Protein 3LRU (pdb70)

Radius of gyration: 23.68 Å; Cα contacts (8 Å, |Δi|>4): 476; chains: 2; bounding box: 50×38×68 Å

Secondary structure (DSSP, 8-state):
------TT-EEHHHHHHHHHTS-GGGGGG-EEEEESSBEEEEEEE-TTTTEEEEEEE-TTSTT-EEEEEEESSS------PPPEEEEETTTTGGGTS-HHHHHHHHHHHHHHHHH-HHHHHHHT--STT----TT-SS----HHHHHHHHHHHHHHHHH-/-B-HHHHHHHHH---S-S-SEEEEEPP-B-SSPEEE-TTTTEEEEE-------EEEEEGGG----EEEEETTTTGGGTS-HHHHHHHHHHHHHHHHH-HHHHHHHH-------TT-SS----HHHHHHHHHHHHHHHHH-

Nearest PDB structures (foldseek):
  3lru-assembly1_B  TM=1.007E+00  e=9.893E-27  Homo sapiens
  3lru-assembly1_A  TM=7.667E-01  e=1.015E-22  Homo sapiens
  5su5-assembly1_A  TM=5.266E-01  e=2.100E-09  Saccharomyces cerevisiae S288C
  6exn-assembly1_A  TM=5.218E-01  e=7.083E-08  Saccharomyces cerevisiae S288C
  3lru-assembly1_A  TM=1.006E+00  e=7.821E-30  Homo sapiens

Organism: Homo sapiens (NCBI:txid9606)

GO terms:
  GO:0005515 protein binding (F, IPI)
  GO:0070530 K63-linked polyubiquitin modification-dependent protein binding (F, IDA)
  GO:0005634 nucleus (C, IDA)
  GO:0071005 U2-type precatalytic spliceosome (C, IDA)
  GO:0071006 U2-type catalytic step 1 spliceosome (C, IDA)
  GO:0071007 U2-type catalytic step 2 spliceosome (C, IDA)
  GO:0071013 catalytic step 2 spliceosome (C, IDA)
  GO:0000244 spliceosomal tri-snRNP complex assembly (P, IDA)
  GO:0000398 mRNA splicing, via spliceosome (P, IDA)
  GO:0005634 nucleus (C, EXP)
  GO:0000398 mRNA splicing, via spliceosome (P, IC)
  GO:0005682 U5 snRNP (C, TAS)
  GO:0006397 mRNA processing (P, TAS)
  GO:0005654 nucleoplasm (C, TAS)
  GO:0005654 nucleoplasm (C, IDA)
  GO:0016607 nuclear speck (C, IDA)
  GO:0046540 U4/U6 x U5 tri-snRNP complex (C, IDA)
  GO:0008380 RNA splicing (P, TAS)
  GO:0000375 RNA splicing, via transesterification reactions (P, TAS)
  GO:0016020 membrane (C, HDA)

Structure (mmCIF, N/CA/C/O backbone):
data_3LRU
#
_entry.id   3LRU
#
_cell.length_a   44.732
_cell.length_b   42.176
_cell.length_c   98.381
_cell.angle_alpha   90.000
_cell.angle_beta   102.000
_cell.angle_gamma   90.000
#
_symmetry.space_group_name_H-M   'P 1 21 1'
#
loop_
_entity.id
_entity.type
_entity.pdbx_description
1 polymer 'Pre-mRNA-processing-splicing factor 8'
2 water water
#
loop_
_atom_site.group_PDB
_atom_site.id
_atom_site.type_symbol
_atom_site.label_atom_id
_atom_site.label_alt_id
_atom_site.label_comp_id
_atom_site.label_asym_id
_atom_site.label_entity_id
_atom_site.label_seq_id
_atom_site.pdbx_PDB_ins_code
_atom_site.Cartn_x
_atom_site.Cartn_y
_atom_site.Cartn_z
_atom_site.occupancy
_atom_site.B_iso_or_equiv
_atom_site.auth_seq_id
_atom_site.auth_comp_id
_atom_site.auth_asym_id
_atom_site.auth_atom_id
_atom_site.pdbx_PDB_model_num
ATOM 1 N N . LYS A 1 1 ? 32.048 12.400 14.039 1.00 33.79 1831 LYS A N 1
ATOM 2 C CA . LYS A 1 1 ? 33.018 11.795 13.065 1.00 33.19 1831 LYS A CA 1
ATOM 3 C C . LYS A 1 1 ? 34.119 12.799 12.696 1.00 31.48 1831 LYS A C 1
ATOM 4 O O . LYS A 1 1 ? 33.839 13.979 12.416 1.00 30.44 1831 LYS A O 1
ATOM 10 N N . ARG A 1 2 ? 35.372 12.342 12.738 1.00 29.40 1832 ARG A N 1
ATOM 11 C CA . ARG A 1 2 ? 36.507 13.189 12.364 1.00 28.38 1832 ARG A CA 1
ATOM 12 C C . ARG A 1 2 ? 36.451 13.451 10.855 1.00 28.62 1832 ARG A C 1
ATOM 13 O O . ARG A 1 2 ? 35.991 12.587 10.092 1.00 27.53 1832 ARG A O 1
ATOM 21 N N . LEU A 1 3 ? 36.941 14.616 10.439 1.00 28.29 1833 LEU A N 1
ATOM 22 C CA . LEU A 1 3 ? 37.094 14.929 9.015 1.00 28.99 1833 LEU A CA 1
ATOM 23 C C . LEU A 1 3 ? 38.069 13.964 8.326 1.00 30.22 1833 LEU A C 1
ATOM 24 O O . LEU A 1 3 ? 39.245 13.878 8.695 1.00 30.41 1833 LEU A O 1
ATOM 29 N N . GLY A 1 4 ? 37.573 13.249 7.324 1.00 31.35 1834 GLY A N 1
ATOM 30 C CA . GLY A 1 4 ? 38.416 12.348 6.538 1.00 32.24 1834 GLY A CA 1
ATOM 31 C C . GLY A 1 4 ? 39.386 13.084 5.628 1.00 33.06 1834 GLY A C 1
ATOM 32 O O . GLY A 1 4 ? 39.498 14.314 5.667 1.00 33.31 1834 GLY A O 1
ATOM 33 N N . GLN A 1 5 ? 40.077 12.314 4.793 1.00 33.60 1835 GLN A N 1
ATOM 34 C CA . GLN A 1 5 ? 41.043 12.829 3.833 1.00 33.94 1835 GLN A CA 1
ATOM 35 C C . GLN A 1 5 ? 40.365 13.299 2.545 1.00 34.17 1835 GLN A C 1
ATOM 36 O O . GLN A 1 5 ? 39.370 12.712 2.091 1.00 34.47 1835 GLN A O 1
ATOM 42 N N . LEU A 1 6 ? 40.941 14.330 1.947 1.00 34.23 1836 LEU A N 1
ATOM 43 C CA . LEU A 1 6 ? 40.440 14.884 0.692 1.00 34.95 1836 LEU A CA 1
ATOM 44 C C . LEU A 1 6 ? 40.513 13.883 -0.483 1.00 34.71 1836 LEU A C 1
ATOM 45 O O . LEU A 1 6 ? 41.091 12.781 -0.378 1.00 33.95 1836 LEU A O 1
ATOM 50 N N . ALA A 1 7 ? 39.889 14.266 -1.595 1.00 34.92 1837 ALA A N 1
ATOM 51 C CA . ALA A 1 7 ? 39.761 13.394 -2.757 1.00 34.58 1837 ALA A CA 1
ATOM 52 C C . ALA A 1 7 ? 41.103 12.918 -3.317 1.00 34.42 1837 ALA A C 1
ATOM 53 O O . ALA A 1 7 ? 41.215 11.765 -3.712 1.00 34.07 1837 ALA A O 1
ATOM 55 N N . LYS A 1 8 ? 42.120 13.781 -3.317 1.00 34.26 1838 LYS A N 1
ATOM 56 C CA . LYS A 1 8 ? 43.416 13.428 -3.924 1.00 34.69 1838 LYS A CA 1
ATOM 57 C C . LYS A 1 8 ? 44.068 12.177 -3.305 1.00 34.52 1838 LYS A C 1
ATOM 58 O O . LYS A 1 8 ? 44.860 11.487 -3.963 1.00 34.60 1838 LYS A O 1
ATOM 64 N N . TRP A 1 9 ? 43.731 11.893 -2.042 1.00 33.44 1839 TRP A N 1
ATOM 65 C CA . TRP A 1 9 ? 44.343 10.801 -1.313 1.00 32.40 1839 TRP A CA 1
ATOM 66 C C . TRP A 1 9 ? 43.723 9.489 -1.655 1.00 32.96 1839 TRP A C 1
ATOM 67 O O . TRP A 1 9 ? 42.521 9.283 -1.529 1.00 33.11 1839 TRP A O 1
ATOM 78 N N . LYS A 1 10 ? 44.587 8.596 -2.119 1.00 33.18 1840 LYS A N 1
ATOM 79 C CA . LYS A 1 10 ? 44.197 7.307 -2.572 1.00 33.09 1840 LYS A CA 1
ATOM 80 C C . LYS A 1 10 ? 44.685 6.348 -1.534 1.00 32.63 1840 LYS A C 1
ATOM 81 O O . LYS A 1 10 ? 45.636 6.625 -0.804 1.00 33.03 1840 LYS A O 1
ATOM 87 N N . THR A 1 11 ? 44.011 5.223 -1.461 1.00 31.74 1841 THR A N 1
ATOM 88 C CA . THR A 1 1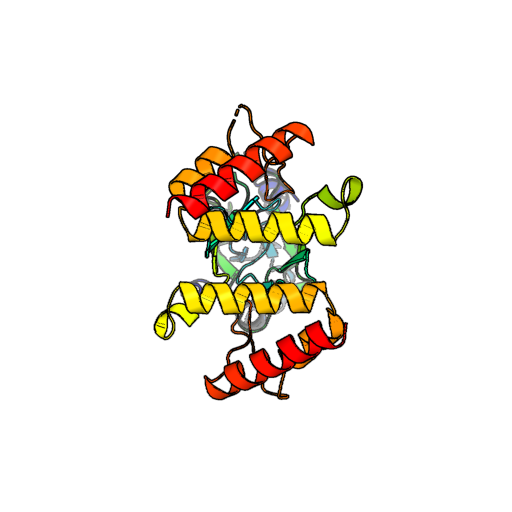1 ? 44.402 4.138 -0.602 1.00 31.87 1841 THR A CA 1
ATOM 89 C C . THR A 1 11 ? 45.491 3.337 -1.294 1.00 31.71 1841 THR A C 1
ATOM 90 O O . THR A 1 11 ? 45.658 3.438 -2.522 1.00 30.89 1841 THR A O 1
ATOM 94 N N . ALA A 1 12 ? 46.213 2.537 -0.511 1.00 32.09 1842 ALA A N 1
ATOM 95 C CA . ALA A 1 12 ? 47.232 1.656 -1.052 1.00 32.34 1842 ALA A CA 1
ATOM 96 C C . ALA A 1 12 ? 46.623 0.730 -2.097 1.00 32.65 1842 ALA A C 1
ATOM 97 O O . ALA A 1 12 ? 47.274 0.389 -3.074 1.00 32.67 1842 ALA A O 1
ATOM 99 N N . GLU A 1 13 ? 45.369 0.325 -1.884 1.00 33.06 1843 GLU A N 1
ATOM 100 C CA . GLU A 1 13 ? 44.665 -0.548 -2.829 1.00 32.66 1843 GLU A CA 1
ATOM 101 C C . GLU A 1 13 ? 44.389 0.167 -4.153 1.00 31.99 1843 GLU A C 1
ATOM 102 O O . GLU A 1 13 ? 44.611 -0.405 -5.216 1.00 32.22 1843 GLU A O 1
ATOM 108 N N . GLU A 1 14 ? 43.926 1.413 -4.086 1.00 31.13 1844 GLU A N 1
ATOM 109 C CA . GLU A 1 14 ? 43.686 2.208 -5.287 1.00 30.69 1844 GLU A CA 1
ATOM 110 C C . GLU A 1 14 ? 44.956 2.449 -6.095 1.00 30.10 1844 GLU A C 1
ATOM 111 O O . GLU A 1 14 ? 44.924 2.369 -7.329 1.00 29.49 1844 GLU A O 1
ATOM 117 N N . VAL A 1 15 ? 46.065 2.729 -5.413 1.00 28.41 1845 VAL A N 1
ATOM 118 C CA . VAL A 1 15 ? 47.327 2.980 -6.116 1.00 27.37 1845 VAL A CA 1
ATOM 119 C C . VAL A 1 15 ? 47.836 1.677 -6.727 1.00 27.03 1845 VAL A C 1
ATOM 120 O O . VAL A 1 15 ? 48.332 1.667 -7.874 1.00 27.41 1845 VAL A O 1
ATOM 124 N N . ALA A 1 16 ? 47.691 0.573 -6.000 1.00 26.75 1846 ALA A N 1
ATOM 125 C CA . ALA A 1 16 ? 48.076 -0.736 -6.528 1.00 27.20 1846 ALA A CA 1
ATOM 126 C C . ALA A 1 16 ? 47.278 -1.087 -7.813 1.00 27.80 1846 ALA A C 1
ATOM 127 O O . ALA A 1 16 ? 47.850 -1.590 -8.797 1.00 27.12 1846 ALA A O 1
ATOM 129 N N . ALA A 1 17 ? 45.974 -0.807 -7.785 1.00 28.09 1847 ALA A N 1
ATOM 130 C CA . ALA A 1 17 ? 45.090 -0.956 -8.966 1.00 28.09 1847 ALA A CA 1
ATOM 131 C C . ALA A 1 17 ? 45.586 -0.125 -10.166 1.00 27.75 1847 ALA A C 1
ATOM 132 O O . ALA A 1 17 ? 45.633 -0.625 -11.297 1.00 27.74 1847 ALA A O 1
ATOM 134 N N . LEU A 1 18 ? 45.945 1.133 -9.923 1.00 26.95 1848 LEU A N 1
ATOM 135 C CA . LEU A 1 18 ? 46.547 1.984 -10.954 1.00 26.94 1848 LEU A CA 1
ATOM 136 C C . LEU A 1 18 ? 47.775 1.313 -11.559 1.00 26.78 1848 LEU A C 1
ATOM 137 O O . LEU A 1 18 ? 47.906 1.235 -12.794 1.00 26.77 1848 LEU A O 1
ATOM 142 N N . ILE A 1 19 ? 48.670 0.836 -10.693 1.00 25.48 1849 ILE A N 1
ATOM 143 C CA . ILE A 1 19 ? 49.937 0.239 -11.148 1.00 25.22 1849 ILE A CA 1
ATOM 144 C C . ILE A 1 19 ? 49.674 -0.999 -12.002 1.00 25.09 1849 ILE A C 1
ATOM 145 O O . ILE A 1 19 ? 50.292 -1.182 -13.058 1.00 24.48 1849 ILE A O 1
ATOM 150 N N . ARG A 1 20 ? 48.724 -1.823 -11.570 1.00 24.68 1850 ARG A N 1
ATOM 151 C CA . ARG A 1 20 ? 48.405 -3.053 -12.291 1.00 25.40 1850 ARG A CA 1
ATOM 152 C C . ARG A 1 20 ? 47.790 -2.848 -13.676 1.00 25.02 1850 ARG A C 1
ATOM 153 O O . ARG A 1 20 ? 47.668 -3.818 -14.402 1.00 26.21 1850 ARG A O 1
ATOM 161 N N . SER A 1 21 ? 47.398 -1.619 -14.010 1.00 25.97 1851 SER A N 1
ATOM 162 C CA . SER A 1 21 ? 46.839 -1.262 -15.331 1.00 26.44 1851 SER A CA 1
ATOM 163 C C . SER A 1 21 ? 47.912 -0.713 -16.285 1.00 26.48 1851 SER A C 1
ATOM 164 O O . SER A 1 21 ? 47.639 -0.368 -17.440 1.00 26.62 1851 SER A O 1
ATOM 167 N N . LEU A 1 22 ? 49.145 -0.640 -15.794 1.00 25.92 1852 LEU A N 1
ATOM 168 C CA . LEU A 1 22 ? 50.266 -0.176 -16.599 1.00 25.83 1852 LEU A CA 1
ATOM 169 C C . LEU A 1 22 ? 50.904 -1.347 -17.343 1.00 25.96 1852 LEU A C 1
ATOM 170 O O . LEU A 1 22 ? 50.747 -2.503 -16.938 1.00 24.73 1852 LEU A O 1
ATOM 175 N N . PRO A 1 23 ? 51.633 -1.047 -18.429 1.00 26.73 1853 PRO A N 1
ATOM 176 C CA . PRO A 1 23 ? 52.464 -2.077 -19.095 1.00 27.16 1853 PRO A CA 1
ATOM 177 C C . PRO A 1 23 ? 53.319 -2.836 -18.066 1.00 27.92 1853 PRO A C 1
ATOM 178 O O . PRO A 1 23 ? 53.951 -2.200 -17.211 1.00 28.01 1853 PRO A O 1
ATOM 182 N N . VAL A 1 24 ? 53.317 -4.170 -18.110 1.00 28.84 1854 VAL A N 1
ATOM 183 C CA . VAL A 1 24 ? 54.052 -4.977 -17.098 1.00 30.19 1854 VAL A CA 1
ATOM 184 C C . VAL A 1 24 ? 55.486 -4.502 -16.868 1.00 30.50 1854 VAL A C 1
ATOM 185 O O . VAL A 1 24 ? 55.943 -4.490 -15.737 1.00 30.82 1854 VAL A O 1
ATOM 189 N N . GLU A 1 25 ? 56.189 -4.125 -17.938 1.00 31.78 1855 GLU A N 1
ATOM 190 C CA . GLU A 1 25 ? 57.566 -3.586 -17.822 1.00 33.21 1855 GLU A CA 1
ATOM 191 C C . GLU A 1 25 ? 57.685 -2.354 -16.901 1.00 32.48 1855 GLU A C 1
ATOM 192 O O . GLU A 1 25 ? 58.720 -2.166 -16.251 1.00 32.54 1855 GLU A O 1
ATOM 198 N N . GLU A 1 26 ? 56.626 -1.551 -16.837 1.00 32.33 1856 GLU A N 1
ATOM 199 C CA . GLU A 1 26 ? 56.584 -0.329 -15.988 1.00 31.67 1856 GLU A CA 1
ATOM 200 C C . GLU A 1 26 ? 56.289 -0.595 -14.509 1.00 30.94 1856 GLU A C 1
ATOM 201 O O . GLU A 1 26 ? 56.644 0.224 -13.645 1.00 30.38 1856 GLU A O 1
ATOM 207 N N . GLN A 1 27 ? 55.660 -1.733 -14.214 1.00 29.80 1857 GLN A N 1
ATOM 208 C CA . GLN A 1 27 ? 55.199 -2.021 -12.844 1.00 28.68 1857 GLN A CA 1
ATOM 209 C C . GLN A 1 27 ? 56.304 -2.163 -11.779 1.00 29.24 1857 GLN A C 1
ATOM 210 O O . GLN A 1 27 ? 56.158 -1.598 -10.692 1.00 29.08 1857 GLN A O 1
ATOM 216 N N . PRO A 1 28 ? 57.395 -2.914 -12.065 1.00 29.91 1858 PRO A N 1
ATOM 217 C CA . PRO A 1 28 ? 58.486 -2.983 -11.072 1.00 29.86 1858 PRO A CA 1
ATOM 218 C C . PRO A 1 28 ? 59.254 -1.683 -10.869 1.00 29.69 1858 PRO A C 1
ATOM 219 O O . PRO A 1 28 ? 60.054 -1.602 -9.938 1.00 30.74 1858 PRO A O 1
ATOM 223 N N . LYS A 1 29 ? 59.019 -0.696 -11.725 1.00 28.86 1859 LYS A N 1
ATOM 224 C CA . LYS A 1 29 ? 59.701 0.595 -11.669 1.00 28.96 1859 LYS A CA 1
ATOM 225 C C . LYS A 1 29 ? 59.159 1.495 -10.559 1.00 28.10 1859 LYS A C 1
ATOM 226 O O . LYS A 1 29 ? 59.834 2.412 -10.133 1.00 28.89 1859 LYS A O 1
ATOM 232 N N . GLN A 1 30 ? 57.927 1.240 -10.131 1.00 26.97 1860 GLN A N 1
ATOM 233 C CA . GLN A 1 30 ? 57.155 2.195 -9.331 1.00 25.76 1860 GLN A CA 1
ATOM 234 C C . GLN A 1 30 ? 57.769 2.368 -7.944 1.00 25.21 1860 GLN A C 1
ATOM 235 O O . GLN A 1 30 ? 58.146 1.379 -7.302 1.00 24.57 1860 GLN A O 1
ATOM 241 N N . ILE A 1 31 ? 57.885 3.627 -7.528 1.00 25.53 1861 ILE A N 1
ATOM 242 C CA . ILE A 1 31 ? 58.562 4.018 -6.281 1.00 26.33 1861 ILE A CA 1
ATOM 243 C C . ILE A 1 31 ? 57.654 4.834 -5.356 1.00 25.00 1861 ILE A C 1
ATOM 244 O O . ILE A 1 31 ? 56.873 5.667 -5.811 1.00 24.68 1861 ILE A O 1
ATOM 249 N N . ILE A 1 32 ? 57.750 4.548 -4.059 1.00 24.88 1862 ILE A N 1
ATOM 250 C CA . ILE A 1 32 ? 56.966 5.250 -3.049 1.00 24.32 1862 ILE A CA 1
ATOM 251 C C . ILE A 1 32 ? 57.907 5.983 -2.072 1.00 25.20 1862 ILE A C 1
ATOM 252 O O . ILE A 1 32 ? 58.879 5.407 -1.585 1.00 24.40 1862 ILE A O 1
ATOM 257 N N . VAL A 1 33 ? 57.580 7.244 -1.810 1.00 26.18 1863 VAL A N 1
ATOM 258 C CA . VAL A 1 33 ? 58.255 8.057 -0.794 1.00 27.41 1863 VAL A CA 1
ATOM 259 C C . VAL A 1 33 ? 57.361 8.123 0.434 1.00 28.40 1863 VAL A C 1
ATOM 260 O O . VAL A 1 33 ? 56.208 8.544 0.352 1.00 28.36 1863 VAL A O 1
ATOM 264 N N . THR A 1 34 ? 57.885 7.651 1.556 1.00 29.35 1864 THR A N 1
ATOM 265 C CA . THR A 1 34 ? 57.147 7.642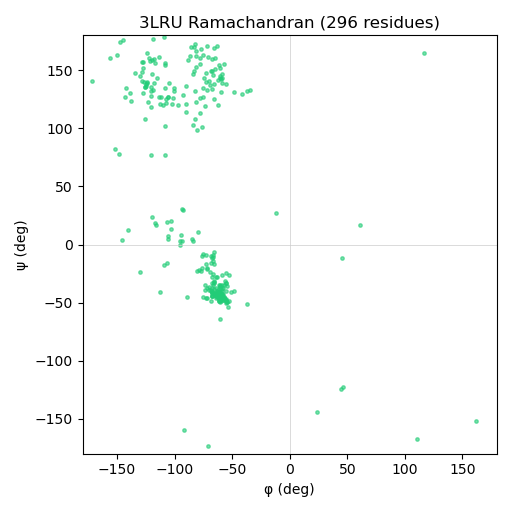 2.807 1.00 30.94 1864 THR A CA 1
ATOM 266 C C . THR A 1 34 ? 57.686 8.745 3.707 1.00 32.29 1864 THR A C 1
ATOM 267 O O . THR A 1 34 ? 58.903 8.979 3.759 1.00 31.55 1864 THR A O 1
ATOM 271 N N . ARG A 1 35 ? 56.758 9.434 4.381 1.00 33.99 1865 ARG A N 1
ATOM 272 C CA . ARG A 1 35 ? 57.082 10.506 5.322 1.00 35.87 1865 ARG A CA 1
ATOM 273 C C . ARG A 1 35 ? 57.009 9.978 6.754 1.00 36.69 1865 ARG A C 1
ATOM 274 O O . ARG A 1 35 ? 56.054 9.292 7.113 1.00 36.61 1865 ARG A O 1
ATOM 282 N N . LYS A 1 36 ? 58.045 10.266 7.555 1.00 37.25 1866 LYS A N 1
ATOM 283 C CA . LYS A 1 36 ? 58.124 9.816 8.945 1.00 37.86 1866 LYS A CA 1
ATOM 284 C C . LYS A 1 36 ? 56.976 10.378 9.788 1.00 37.75 1866 LYS A C 1
ATOM 285 O O . LYS A 1 36 ? 56.409 11.436 9.475 1.00 37.08 1866 LYS A O 1
ATOM 291 N N . GLY A 1 37 ? 56.639 9.656 10.851 1.00 38.21 1867 GLY A N 1
ATOM 292 C CA . GLY A 1 37 ? 55.542 10.029 11.734 1.00 38.66 1867 GLY A CA 1
ATOM 293 C C . GLY A 1 37 ? 54.431 8.995 11.713 1.00 39.11 1867 GLY A C 1
ATOM 294 O O . GLY A 1 37 ? 54.378 8.153 10.829 1.00 39.76 1867 GLY A O 1
ATOM 295 N N . MET A 1 38 ? 53.540 9.057 12.695 1.00 39.07 1868 MET A N 1
ATOM 296 C CA . MET A 1 38 ? 52.465 8.082 12.811 1.00 38.97 1868 MET A CA 1
ATOM 297 C C . MET A 1 38 ? 51.294 8.608 12.025 1.00 38.48 1868 MET A C 1
ATOM 298 O O . MET A 1 38 ? 50.962 9.793 12.112 1.00 37.87 1868 MET A O 1
ATOM 303 N N . LEU A 1 39 ? 50.671 7.714 11.268 1.00 37.99 1869 LEU A N 1
ATOM 304 C CA . LEU A 1 39 ? 49.540 8.057 10.427 1.00 37.91 1869 LEU A CA 1
ATOM 305 C C . LEU A 1 39 ? 48.254 8.079 11.276 1.00 37.58 1869 LEU A C 1
ATOM 306 O O . LEU A 1 39 ? 48.014 7.161 12.064 1.00 37.12 1869 LEU A O 1
ATOM 311 N N . ASP A 1 40 ? 47.455 9.133 11.131 1.00 37.32 1870 ASP A N 1
ATOM 312 C CA . ASP A 1 40 ? 46.113 9.171 11.715 1.00 37.73 1870 ASP A CA 1
ATOM 313 C C . ASP A 1 40 ? 45.091 8.532 10.765 1.00 37.31 1870 ASP A C 1
ATOM 314 O O . ASP A 1 40 ? 45.385 8.376 9.576 1.00 37.98 1870 ASP A O 1
ATOM 319 N N . PRO A 1 41 ? 43.893 8.147 11.266 1.00 36.51 1871 PRO A N 1
ATOM 320 C CA . PRO A 1 41 ? 43.296 8.311 12.600 1.00 35.78 1871 PRO A CA 1
ATOM 321 C C . PRO A 1 41 ? 44.110 7.653 13.711 1.00 34.36 1871 PRO A C 1
ATOM 322 O O . PRO A 1 41 ? 44.504 6.492 13.591 1.00 34.40 1871 PRO A O 1
ATOM 326 N N . LEU A 1 42 ? 44.361 8.397 14.785 1.00 33.11 1872 LEU A N 1
ATOM 327 C CA . LEU A 1 42 ? 44.945 7.792 15.969 1.00 30.95 1872 LEU A CA 1
ATOM 328 C C . LEU A 1 42 ? 43.867 7.048 16.715 1.00 29.80 1872 LEU A C 1
ATOM 329 O O . LEU A 1 42 ? 42.666 7.338 16.588 1.00 28.93 1872 LEU A O 1
ATOM 334 N N . GLU A 1 43 ? 44.305 6.058 17.477 1.00 28.13 1873 GLU A N 1
ATOM 335 C CA . GLU A 1 43 ? 43.434 5.322 18.329 1.00 27.83 1873 GLU A CA 1
ATOM 336 C C . GLU A 1 43 ? 44.000 5.527 19.736 1.00 25.46 1873 GLU A C 1
ATOM 337 O O . GLU A 1 43 ? 45.188 5.310 19.954 1.00 24.11 1873 GLU A O 1
ATOM 343 N N . VAL A 1 44 ? 43.146 5.946 20.666 1.00 23.23 1874 VAL A N 1
ATOM 344 C CA . VAL A 1 44 ? 43.589 6.263 22.028 1.00 21.67 1874 VAL A CA 1
ATOM 345 C C . VAL A 1 44 ? 42.754 5.485 23.039 1.00 20.70 1874 VAL A C 1
ATOM 346 O O . VAL A 1 44 ? 41.547 5.341 22.880 1.00 19.75 1874 VAL A O 1
ATOM 350 N N . HIS A 1 45 ? 43.392 4.968 24.083 1.00 19.33 1875 HIS A N 1
ATOM 351 C CA . HIS A 1 45 ? 42.574 4.385 25.151 1.00 19.16 1875 HIS A CA 1
ATOM 352 C C . HIS A 1 45 ? 43.310 4.364 26.488 1.00 17.19 1875 HIS A C 1
ATOM 353 O O . HIS A 1 45 ? 44.526 4.506 26.529 1.00 16.72 1875 HIS A O 1
ATOM 360 N N . LEU A 1 46 ? 42.532 4.242 27.559 1.00 17.62 1876 LEU A N 1
ATOM 361 C CA . LEU A 1 46 ? 43.034 4.275 28.952 1.00 17.26 1876 LEU A CA 1
ATOM 362 C C . LEU A 1 46 ? 42.774 2.933 29.650 1.00 17.67 1876 LEU A C 1
ATOM 363 O O . LEU A 1 46 ? 42.805 2.824 30.885 1.00 16.93 1876 LEU A O 1
ATOM 368 N N . LEU A 1 47 ? 42.529 1.890 28.860 1.00 18.18 1877 LEU A N 1
ATOM 369 C CA . LEU A 1 47 ? 42.181 0.583 29.452 1.00 18.70 1877 LEU A CA 1
ATOM 370 C C . LEU A 1 47 ? 43.354 -0.107 30.132 1.00 19.26 1877 LEU A C 1
ATOM 371 O O . LEU A 1 47 ? 43.166 -0.988 30.971 1.00 21.45 1877 LEU A O 1
ATOM 376 N N . ASP A 1 48 ? 44.564 0.269 29.763 1.00 19.11 1878 ASP A N 1
ATOM 377 C CA . ASP A 1 48 ? 45.755 -0.188 30.469 1.00 19.43 1878 ASP A CA 1
ATOM 378 C C . ASP A 1 48 ? 46.166 0.806 31.562 1.00 18.66 1878 ASP A C 1
ATOM 379 O O . ASP A 1 48 ? 47.347 0.934 31.860 1.00 17.99 1878 ASP A O 1
ATOM 384 N N . PHE A 1 49 ? 45.185 1.505 32.126 1.00 18.08 1879 PHE A N 1
ATOM 385 C CA . PHE A 1 49 ? 45.381 2.461 33.228 1.00 18.52 1879 PHE A CA 1
ATOM 386 C C . PHE A 1 49 ? 46.456 1.968 34.215 1.00 18.57 1879 PHE A C 1
ATOM 387 O O . PHE A 1 49 ? 46.384 0.852 34.661 1.00 20.03 1879 PHE A O 1
ATOM 395 N N . PRO A 1 50 ? 47.426 2.822 34.598 1.00 18.34 1880 PRO A N 1
ATOM 396 C CA . PRO A 1 50 ? 47.474 4.240 34.297 1.00 18.03 1880 PRO A CA 1
ATOM 397 C C . PRO A 1 50 ? 48.074 4.628 32.953 1.00 18.39 1880 PRO A C 1
ATOM 398 O O . PRO A 1 50 ? 48.228 5.815 32.678 1.00 16.67 1880 PRO A O 1
ATOM 402 N N . ASN A 1 51 ? 48.419 3.655 32.117 1.00 18.01 1881 ASN A N 1
ATOM 403 C CA . ASN A 1 51 ? 48.918 3.999 30.787 1.00 18.95 1881 ASN A CA 1
ATOM 404 C C . ASN A 1 51 ? 47.857 4.636 29.902 1.00 18.14 1881 ASN A C 1
ATOM 405 O O . ASN A 1 51 ? 46.650 4.349 30.026 1.00 17.75 1881 ASN A O 1
ATOM 410 N N . ILE A 1 52 ? 48.335 5.514 29.014 1.00 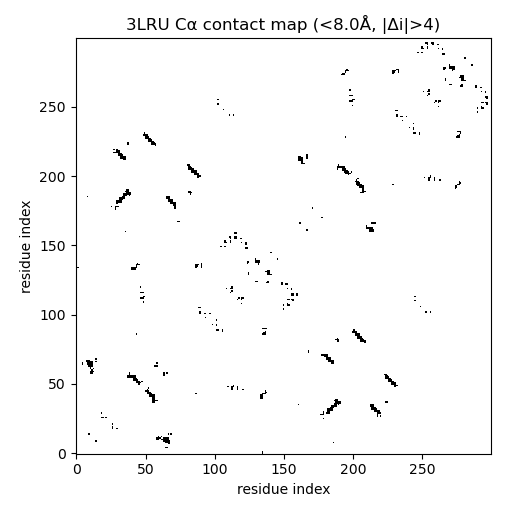18.36 1882 ILE A N 1
ATOM 411 C CA . ILE A 1 52 ? 47.555 6.069 27.937 1.00 17.92 1882 ILE A CA 1
ATOM 412 C C . ILE A 1 52 ? 48.229 5.460 26.710 1.00 18.09 1882 ILE A C 1
ATOM 413 O O . ILE A 1 52 ? 49.434 5.637 26.534 1.00 17.83 1882 ILE A O 1
ATOM 418 N N . VAL A 1 53 ? 47.456 4.719 25.914 1.00 17.45 1883 VAL A N 1
ATOM 419 C CA . VAL A 1 53 ? 48.029 4.015 24.758 1.00 18.12 1883 VAL A CA 1
ATOM 420 C C . VAL A 1 53 ? 47.588 4.810 23.547 1.00 18.40 1883 VAL A C 1
ATOM 421 O O . VAL A 1 53 ? 46.417 5.048 23.396 1.00 16.71 1883 VAL A O 1
ATOM 425 N N . ILE A 1 54 ? 48.533 5.212 22.698 1.00 19.33 1884 ILE A N 1
ATOM 426 C CA . ILE A 1 54 ? 48.202 5.966 21.498 1.00 22.07 1884 ILE A CA 1
ATOM 427 C C . ILE A 1 54 ? 48.761 5.157 20.323 1.00 23.06 1884 ILE A C 1
ATOM 428 O O . ILE A 1 54 ? 49.957 4.868 20.291 1.00 21.84 1884 ILE A O 1
ATOM 433 N N . LYS A 1 55 ? 47.883 4.797 19.395 1.00 23.86 1885 LYS A N 1
ATOM 434 C CA . LYS A 1 55 ? 48.261 3.980 18.247 1.00 26.42 1885 LYS A CA 1
ATOM 435 C C . LYS A 1 55 ? 47.969 4.716 16.940 1.00 26.74 1885 LYS A C 1
ATOM 436 O O . LYS A 1 55 ? 46.890 5.272 16.759 1.00 26.48 1885 LYS A O 1
ATOM 442 N N . GLY A 1 56 ? 48.943 4.731 16.040 1.00 28.70 1886 GLY A N 1
ATOM 443 C CA . GLY A 1 56 ? 48.739 5.323 14.732 1.00 30.51 1886 GLY A CA 1
ATOM 444 C C . GLY A 1 56 ? 48.060 4.350 13.785 1.00 32.48 1886 GLY A C 1
ATOM 445 O O . GLY A 1 56 ? 47.907 3.161 14.084 1.00 32.80 1886 GLY A O 1
ATOM 446 N N . SER A 1 57 ? 47.649 4.856 12.633 1.00 33.78 1887 SER A N 1
ATOM 447 C CA . SER A 1 57 ? 47.113 4.005 11.582 1.00 35.45 1887 SER A CA 1
ATOM 448 C C . SER A 1 57 ? 48.278 3.383 10.782 1.00 36.49 1887 SER A C 1
ATOM 449 O O . SER A 1 57 ? 49.458 3.710 11.020 1.00 36.51 1887 SER A O 1
ATOM 452 N N . GLU A 1 58 ? 47.965 2.455 9.878 1.00 37.73 1888 GLU A N 1
ATOM 453 C CA . GLU A 1 58 ? 48.995 1.907 8.985 1.00 38.91 1888 GLU A CA 1
ATOM 454 C C . GLU A 1 58 ? 48.645 2.190 7.529 1.00 38.78 1888 GLU A C 1
ATOM 455 O O . GLU A 1 58 ? 47.472 2.229 7.161 1.00 38.46 1888 GLU A O 1
ATOM 461 N N . LEU A 1 59 ? 49.689 2.400 6.729 1.00 38.70 1889 LEU A N 1
ATOM 462 C CA . LEU A 1 59 ? 49.580 2.799 5.330 1.00 38.88 1889 LEU A CA 1
ATOM 463 C C . LEU A 1 59 ? 48.714 1.884 4.474 1.00 38.69 1889 LEU A C 1
ATOM 464 O O . LEU A 1 59 ? 48.026 2.366 3.577 1.00 38.51 1889 LEU A O 1
ATOM 469 N N . GLN A 1 60 ? 48.759 0.578 4.749 1.00 39.17 1890 GLN A N 1
ATOM 470 C CA . GLN A 1 60 ? 47.999 -0.414 3.975 1.00 39.98 1890 GLN A CA 1
ATOM 471 C C . GLN A 1 60 ? 46.643 -0.814 4.572 1.00 41.06 1890 GLN A C 1
ATOM 472 O O . GLN A 1 60 ? 45.963 -1.706 4.037 1.00 41.06 1890 GLN A O 1
ATOM 478 N N . LEU A 1 61 ? 46.246 -0.199 5.683 1.00 41.81 1891 LEU A N 1
ATOM 479 C CA . LEU A 1 61 ? 44.952 -0.541 6.282 1.00 42.90 1891 LEU A CA 1
ATOM 480 C C . LEU A 1 61 ? 43.812 -0.304 5.307 1.00 43.06 1891 LEU A C 1
ATOM 481 O O . LEU A 1 61 ? 43.818 0.700 4.583 1.00 43.44 1891 LEU A O 1
ATOM 486 N N . PRO A 1 62 ? 42.833 -1.231 5.270 1.00 43.33 1892 PRO A N 1
ATOM 487 C CA . PRO A 1 62 ? 41.644 -0.997 4.459 1.00 43.40 1892 PRO A CA 1
ATOM 488 C C . PRO A 1 62 ? 41.152 0.438 4.577 1.00 43.34 1892 PRO A C 1
ATOM 489 O O . PRO A 1 62 ? 41.028 0.967 5.686 1.00 43.83 1892 PRO A O 1
ATOM 493 N N . PHE A 1 63 ? 40.921 1.069 3.430 1.00 43.06 1893 PHE A N 1
ATOM 494 C CA . PHE A 1 63 ? 40.323 2.400 3.367 1.00 42.72 1893 PHE A CA 1
ATOM 495 C C . PHE A 1 63 ? 41.135 3.506 4.071 1.00 41.40 1893 PHE A C 1
ATOM 496 O O . PHE A 1 63 ? 40.608 4.585 4.356 1.00 41.18 1893 PHE A O 1
ATOM 504 N N . GLN A 1 64 ? 42.416 3.236 4.341 1.00 39.72 1894 GLN A N 1
ATOM 505 C CA . GLN A 1 64 ? 43.357 4.287 4.721 1.00 38.29 1894 GLN A CA 1
ATOM 506 C C . GLN A 1 64 ? 43.790 5.105 3.481 1.00 37.55 1894 GLN A C 1
ATOM 507 O O . GLN A 1 64 ? 44.631 4.655 2.692 1.00 37.50 1894 GLN A O 1
ATOM 513 N N . ALA A 1 65 ? 43.197 6.290 3.319 1.00 36.16 1895 ALA A N 1
ATOM 514 C CA . ALA A 1 65 ? 43.505 7.188 2.199 1.00 35.11 1895 ALA A CA 1
ATOM 515 C C . ALA A 1 65 ? 44.745 8.044 2.491 1.00 34.32 1895 ALA A C 1
ATOM 516 O O . ALA A 1 65 ? 44.688 9.024 3.245 1.00 34.36 1895 ALA A O 1
ATOM 518 N N . CYS A 1 66 ? 45.881 7.683 1.894 1.00 32.96 1896 CYS A N 1
ATOM 519 C CA . CYS A 1 66 ? 47.138 8.307 2.315 1.00 32.75 1896 CYS A CA 1
ATOM 520 C C . CYS A 1 66 ? 48.184 8.530 1.230 1.00 32.76 1896 CYS A C 1
ATOM 521 O O . CYS A 1 66 ? 49.277 8.992 1.526 1.00 31.75 1896 CYS A O 1
ATOM 524 N N . LEU A 1 67 ? 47.839 8.217 -0.020 1.00 33.11 1897 LEU A N 1
ATOM 525 C CA . LEU A 1 67 ? 48.809 8.283 -1.114 1.00 33.15 1897 LEU A CA 1
ATOM 526 C C . LEU A 1 67 ? 48.343 9.154 -2.255 1.00 34.08 1897 LEU A C 1
ATOM 527 O O . LEU A 1 67 ? 47.184 9.060 -2.694 1.00 33.85 1897 LEU A O 1
ATOM 532 N N . LYS A 1 68 ? 49.296 9.928 -2.757 1.00 35.24 1898 LYS A N 1
ATOM 533 C CA . LYS A 1 68 ? 49.140 10.852 -3.872 1.00 37.33 1898 LYS A CA 1
ATOM 534 C C . LYS A 1 68 ? 50.021 10.382 -5.028 1.00 38.01 1898 LYS A C 1
ATOM 535 O O . LYS A 1 68 ? 51.132 9.905 -4.807 1.00 36.71 1898 LYS A O 1
ATOM 541 N N . VAL A 1 69 ? 49.539 10.538 -6.258 1.00 39.96 1899 VAL A N 1
ATOM 542 C CA . VAL A 1 69 ? 50.348 10.205 -7.437 1.00 42.20 1899 VAL A CA 1
ATOM 543 C C . VAL A 1 69 ? 50.731 11.506 -8.146 1.00 44.01 1899 VAL A C 1
ATOM 544 O O . VAL A 1 69 ? 49.867 12.274 -8.552 1.00 44.56 1899 VAL A O 1
ATOM 548 N N . GLU A 1 70 ? 52.021 11.769 -8.278 1.00 46.26 1900 GLU A N 1
ATOM 549 C CA . GLU A 1 70 ? 52.456 12.963 -9.003 1.00 49.05 1900 GLU A CA 1
ATOM 550 C C . GLU A 1 70 ? 53.490 12.623 -10.079 1.00 50.30 1900 GLU A C 1
ATOM 551 O O . GLU A 1 70 ? 54.152 11.583 -10.009 1.00 50.13 1900 GLU A O 1
ATOM 557 N N . LYS A 1 71 ? 53.613 13.490 -11.082 1.00 52.01 1901 LYS A N 1
ATOM 558 C CA . LYS A 1 71 ? 54.565 13.259 -12.167 1.00 53.83 1901 LYS A CA 1
ATOM 559 C C . LYS A 1 71 ? 55.989 13.149 -11.626 1.00 54.44 1901 LYS A C 1
ATOM 560 O O . LYS A 1 71 ? 56.343 13.830 -10.662 1.00 54.54 1901 LYS A O 1
ATOM 566 N N . PHE A 1 72 ? 56.784 12.269 -12.235 1.00 55.42 1902 PHE A N 1
ATOM 567 C CA . PHE A 1 72 ? 58.194 12.087 -11.871 1.00 56.62 1902 PHE A CA 1
ATOM 568 C C . PHE A 1 72 ? 58.957 13.398 -12.048 1.00 57.44 1902 PHE A C 1
ATOM 569 O O . PHE A 1 72 ? 58.703 14.147 -12.996 1.00 57.69 1902 PHE A O 1
ATOM 577 N N . GLY A 1 73 ? 59.886 13.663 -11.130 1.00 58.44 1903 GLY A N 1
ATOM 578 C CA . GLY A 1 73 ? 60.693 14.885 -11.149 1.00 59.37 1903 GLY A CA 1
ATOM 579 C C . GLY A 1 73 ? 61.339 15.154 -9.802 1.00 60.10 1903 GLY A C 1
ATOM 580 O O . GLY A 1 73 ? 61.637 14.214 -9.047 1.00 60.09 1903 GLY A O 1
ATOM 581 N N . ASP A 1 74 ? 61.580 16.436 -9.522 1.00 60.78 1904 ASP A N 1
ATOM 582 C CA . ASP A 1 74 ? 61.996 16.901 -8.196 1.00 61.52 1904 ASP A CA 1
ATOM 583 C C . ASP A 1 74 ? 60.768 16.940 -7.303 1.00 61.85 1904 ASP A C 1
ATOM 584 O O . ASP A 1 74 ? 59.759 17.567 -7.654 1.00 62.30 1904 ASP A O 1
ATOM 589 N N . LEU A 1 75 ? 60.841 16.279 -6.155 1.00 61.98 1905 LEU A N 1
ATOM 590 C CA . LEU A 1 75 ? 59.695 16.245 -5.253 1.00 62.27 1905 LEU A CA 1
ATOM 591 C C . LEU A 1 75 ? 59.417 17.602 -4.609 1.00 62.23 1905 LEU A C 1
ATOM 592 O O . LEU A 1 75 ? 60.334 18.327 -4.198 1.00 62.19 1905 LEU A O 1
ATOM 597 N N . ILE A 1 76 ? 58.133 17.936 -4.560 1.00 62.09 1906 ILE A N 1
ATOM 598 C CA . ILE A 1 76 ? 57.661 19.189 -4.000 1.00 61.90 1906 ILE A CA 1
ATOM 599 C C . ILE A 1 76 ? 56.973 18.877 -2.666 1.00 61.70 1906 ILE A C 1
ATOM 600 O O . ILE A 1 76 ? 55.836 18.388 -2.629 1.00 61.37 1906 ILE A O 1
ATOM 605 N N . LEU A 1 77 ? 57.692 19.138 -1.576 1.00 61.54 1907 LEU A N 1
ATOM 606 C CA . LEU A 1 77 ? 57.250 18.764 -0.232 1.00 61.53 1907 LEU A CA 1
ATOM 607 C C . LEU A 1 77 ? 57.238 19.974 0.695 1.00 61.57 1907 LEU A C 1
ATOM 608 O O . LEU A 1 77 ? 58.292 20.477 1.095 1.00 61.60 1907 LEU A O 1
ATOM 613 N N . LYS A 1 78 ? 56.038 20.435 1.033 1.00 61.51 1908 LYS A N 1
ATOM 614 C CA . LYS A 1 78 ? 55.873 21.681 1.772 1.00 61.47 1908 LYS A CA 1
ATOM 615 C C . LYS A 1 78 ? 55.878 21.448 3.284 1.00 61.16 1908 LYS A C 1
ATOM 616 O O . LYS A 1 78 ? 55.056 20.692 3.810 1.00 61.36 1908 LYS A O 1
ATOM 622 N N . ALA A 1 79 ? 56.823 22.088 3.971 1.00 60.48 1909 ALA A N 1
ATOM 623 C CA . ALA A 1 79 ? 56.858 22.088 5.432 1.00 59.57 1909 ALA A CA 1
ATOM 624 C C . ALA A 1 79 ? 55.572 22.724 5.956 1.00 58.81 1909 ALA A C 1
ATOM 625 O O . ALA A 1 79 ? 55.050 23.669 5.359 1.00 59.11 1909 ALA A O 1
ATOM 627 N N . THR A 1 80 ? 55.048 22.200 7.057 1.00 57.48 1910 THR A N 1
ATOM 628 C CA . THR A 1 80 ? 53.746 22.657 7.537 1.00 55.90 1910 THR A CA 1
ATOM 629 C C . THR A 1 80 ? 53.605 22.635 9.067 1.00 54.37 1910 THR A C 1
ATOM 630 O O . THR A 1 80 ? 54.501 22.161 9.775 1.00 54.44 1910 THR A O 1
ATOM 634 N N . GLU A 1 81 ? 52.478 23.165 9.556 1.00 52.17 1911 GLU A N 1
ATOM 635 C CA . GLU A 1 81 ? 52.124 23.146 10.979 1.00 49.79 1911 GLU A CA 1
ATOM 636 C C . GLU A 1 81 ? 52.123 21.718 11.535 1.00 47.52 1911 GLU A C 1
ATOM 637 O O . GLU A 1 81 ? 51.658 20.797 10.860 1.00 47.50 1911 GLU A O 1
ATOM 643 N N . PRO A 1 82 ? 52.666 21.526 12.756 1.00 45.06 1912 PRO A N 1
ATOM 644 C CA . PRO A 1 82 ? 52.599 20.201 13.372 1.00 43.14 1912 PRO A CA 1
ATOM 645 C C . PRO A 1 82 ? 51.143 19.798 13.601 1.00 41.21 1912 PRO A C 1
ATOM 646 O O . PRO A 1 82 ? 50.308 20.648 13.920 1.00 40.34 1912 PRO A O 1
ATOM 650 N N . GLN A 1 83 ? 50.848 18.523 13.381 1.00 38.93 1913 GLN A N 1
ATOM 651 C CA . GLN A 1 83 ? 49.539 17.960 13.655 1.00 37.63 1913 GLN A CA 1
ATOM 652 C C . GLN A 1 83 ? 49.173 18.093 15.149 1.00 35.57 1913 GLN A C 1
ATOM 653 O O . GLN A 1 83 ? 50.040 18.035 16.015 1.00 34.67 1913 GLN A O 1
ATOM 659 N N . MET A 1 84 ? 47.887 18.310 15.421 1.00 33.31 1914 MET A N 1
ATOM 660 C CA . MET A 1 84 ? 47.340 18.271 16.789 1.00 31.57 1914 MET A CA 1
ATOM 661 C C . MET A 1 84 ? 45.974 17.621 16.670 1.00 30.09 1914 MET A C 1
ATOM 662 O O . MET A 1 84 ? 45.216 17.927 15.755 1.00 28.94 1914 MET A O 1
ATOM 667 N N . VAL A 1 85 ? 45.697 16.694 17.579 1.00 28.37 1915 VAL A N 1
ATOM 668 C CA . VAL A 1 85 ? 44.473 15.914 17.583 1.00 27.35 1915 VAL A CA 1
ATOM 669 C C . VAL A 1 85 ? 43.907 16.061 19.001 1.00 26.16 1915 VAL A C 1
ATOM 670 O O . VAL A 1 85 ? 44.679 16.123 19.981 1.00 24.70 1915 VAL A O 1
ATOM 674 N N . LEU A 1 86 ? 42.578 16.187 19.101 1.00 24.26 1916 LEU A N 1
ATOM 675 C CA . LEU A 1 86 ? 41.910 16.264 20.399 1.00 22.87 1916 LEU A CA 1
ATOM 676 C C . LEU A 1 86 ? 41.037 15.037 20.624 1.00 21.90 1916 LEU A C 1
ATOM 677 O O . LEU A 1 86 ? 40.211 14.642 19.766 1.00 21.44 1916 LEU A O 1
ATOM 682 N N . PHE A 1 87 ? 41.254 14.384 21.755 1.00 21.05 1917 PHE A N 1
ATOM 683 C CA . PHE A 1 87 ? 40.322 13.365 22.196 1.00 20.38 1917 PHE A CA 1
ATOM 684 C C . PHE A 1 87 ? 39.610 13.958 23.411 1.00 19.26 1917 PHE A C 1
ATOM 685 O O . PHE A 1 87 ? 39.856 15.110 23.807 1.00 19.04 1917 PHE A O 1
ATOM 693 N N . ASN A 1 88 ? 38.681 13.213 23.973 1.00 18.78 1918 ASN A N 1
ATOM 694 C CA . ASN A 1 88 ? 37.869 13.787 25.050 1.00 17.76 1918 ASN A CA 1
ATOM 695 C C . ASN A 1 88 ? 37.617 12.692 26.066 1.00 16.84 1918 ASN A C 1
ATOM 696 O O . ASN A 1 88 ? 37.149 11.605 25.701 1.00 16.20 1918 ASN A O 1
ATOM 701 N N . LEU A 1 89 ? 37.936 12.978 27.330 1.00 15.39 1919 LEU A N 1
ATOM 702 C CA . LEU A 1 89 ? 37.767 11.982 28.426 1.00 15.23 1919 LEU A CA 1
ATOM 703 C C . LEU A 1 89 ? 36.288 11.625 28.675 1.00 15.24 1919 LEU A C 1
ATOM 704 O O . LEU A 1 89 ? 35.985 10.622 29.317 1.00 17.06 1919 LEU A O 1
ATOM 709 N N . TYR A 1 90 ? 35.381 12.458 28.166 1.00 15.10 1920 TYR A N 1
ATOM 710 C CA . TYR A 1 90 ? 33.934 12.231 28.240 1.00 15.37 1920 TYR A CA 1
ATOM 711 C C . TYR A 1 90 ? 33.322 11.803 26.900 1.00 16.86 1920 TYR A C 1
ATOM 712 O O . TYR A 1 90 ? 32.095 11.743 26.771 1.00 16.79 1920 TYR A O 1
ATOM 721 N N . ASP A 1 91 ? 34.160 11.536 25.895 1.00 17.37 1921 ASP A N 1
ATOM 722 C CA . ASP A 1 91 ? 33.659 11.220 24.544 1.00 18.06 1921 ASP A CA 1
ATOM 723 C C . ASP A 1 91 ? 32.570 12.234 24.180 1.00 18.51 1921 ASP A C 1
ATOM 724 O O . ASP A 1 91 ? 32.827 13.453 24.259 1.00 18.05 1921 ASP A O 1
ATOM 729 N N . ASP A 1 92 ? 31.361 11.754 23.869 1.00 19.53 1922 ASP A N 1
ATOM 730 C CA . ASP A 1 92 ? 30.198 12.627 23.545 1.00 21.38 1922 ASP A CA 1
ATOM 731 C C . ASP A 1 92 ? 29.110 12.708 24.652 1.00 21.61 1922 ASP A C 1
ATOM 732 O O . ASP A 1 92 ? 27.949 13.098 24.407 1.00 20.77 1922 ASP A O 1
ATOM 737 N N . TRP A 1 93 ? 29.478 12.352 25.878 1.00 21.16 1923 TRP A N 1
ATOM 738 C CA . TRP A 1 93 ? 28.496 12.252 26.928 1.00 20.83 1923 TRP A CA 1
ATOM 739 C C . TRP A 1 93 ? 27.808 13.587 27.170 1.00 21.73 1923 TRP A C 1
ATOM 740 O O . TRP A 1 93 ? 26.630 13.601 27.485 1.00 22.77 1923 TRP A O 1
ATOM 751 N N . LEU A 1 94 ? 28.524 14.701 27.024 1.00 21.65 1924 LEU A N 1
ATOM 752 C CA . LEU A 1 94 ? 27.926 15.998 27.355 1.00 23.43 1924 LEU A CA 1
ATOM 753 C C . LEU A 1 94 ? 26.739 16.414 26.443 1.00 24.29 1924 LEU A C 1
ATOM 754 O O . LEU A 1 94 ? 26.053 17.372 26.744 1.00 25.30 1924 LEU A O 1
ATOM 759 N N . LYS A 1 95 ? 26.468 15.649 25.396 1.00 26.02 1925 LYS A N 1
ATOM 760 C CA . LYS A 1 95 ? 25.231 15.833 24.613 1.00 27.57 1925 LYS A CA 1
ATOM 761 C C . LYS A 1 95 ? 23.961 15.499 25.401 1.00 28.70 1925 LYS A C 1
ATOM 762 O O . LYS A 1 95 ? 22.871 16.018 25.113 1.00 29.89 1925 LYS A O 1
ATOM 768 N N . THR A 1 96 ? 24.094 14.647 26.410 1.00 28.63 1926 THR A N 1
ATOM 769 C CA . THR A 1 96 ? 22.925 14.169 27.141 1.00 29.14 1926 THR A CA 1
ATOM 770 C C . THR A 1 96 ? 23.020 14.269 28.668 1.00 28.47 1926 THR A C 1
ATOM 771 O O . THR A 1 96 ? 21.990 14.326 29.348 1.00 28.80 1926 THR A O 1
ATOM 775 N N . ILE A 1 97 ? 24.243 14.293 29.210 1.00 26.31 1927 ILE A N 1
ATOM 776 C CA . ILE A 1 97 ? 24.408 14.365 30.667 1.00 24.13 1927 ILE A CA 1
ATOM 777 C C . ILE A 1 97 ? 25.218 15.614 31.038 1.00 24.60 1927 ILE A C 1
ATOM 778 O O . ILE A 1 97 ? 25.969 16.135 30.204 1.00 24.82 1927 ILE A O 1
ATOM 783 N N . SER A 1 98 ? 25.076 16.073 32.281 1.00 23.71 1928 SER A N 1
ATOM 784 C CA . SER A 1 98 ? 25.799 17.224 32.800 1.00 23.36 1928 SER A CA 1
ATOM 785 C C . SER A 1 98 ? 27.284 16.948 33.011 1.00 22.92 1928 SER A C 1
ATOM 786 O O . SER A 1 98 ? 27.691 15.783 33.141 1.00 20.88 1928 SER A O 1
ATOM 789 N N . SER A 1 99 ? 28.066 18.029 33.098 1.00 22.83 1929 SER A N 1
ATOM 790 C CA . SER A 1 99 ? 29.507 17.945 33.460 1.00 24.21 1929 SER A CA 1
ATOM 791 C C . SER A 1 99 ? 29.762 17.236 34.790 1.00 23.59 1929 SER A C 1
ATOM 792 O O . SER A 1 99 ? 30.725 16.485 34.912 1.00 22.28 1929 SER A O 1
ATOM 795 N N . TYR A 1 100 ? 28.913 17.498 35.778 1.00 23.76 1930 TYR A N 1
ATOM 796 C CA . TYR A 1 100 ? 29.003 16.826 37.088 1.00 24.34 1930 TYR A CA 1
ATOM 797 C C . TYR A 1 100 ? 28.829 15.303 36.914 1.00 22.83 1930 TYR A C 1
ATOM 798 O O . TYR A 1 100 ? 29.583 14.490 37.491 1.00 22.41 1930 TYR A O 1
ATOM 807 N N . THR A 1 101 ? 27.803 14.915 36.162 1.00 21.20 1931 THR A N 1
ATOM 808 C CA . THR A 1 101 ? 27.488 13.506 35.945 1.00 20.63 1931 THR A CA 1
ATOM 809 C C . THR A 1 101 ? 28.578 12.820 35.125 1.00 19.31 1931 THR A C 1
ATOM 810 O O . THR A 1 101 ? 28.956 11.693 35.422 1.00 18.92 1931 THR A O 1
ATOM 814 N N . ALA A 1 102 ? 29.089 13.511 34.113 1.00 17.40 1932 ALA A N 1
ATOM 815 C CA . ALA A 1 102 ? 30.212 12.973 33.316 1.00 15.60 1932 ALA A CA 1
ATOM 816 C C . ALA A 1 102 ? 31.485 12.813 34.172 1.00 14.52 1932 ALA A C 1
ATOM 817 O O . ALA A 1 102 ? 32.188 11.810 34.056 1.00 13.02 1932 ALA A O 1
ATOM 819 N N . PHE A 1 103 ? 31.821 13.813 34.993 1.00 14.13 1933 PHE A N 1
ATOM 820 C CA . PHE A 1 103 ? 32.989 13.679 35.872 1.00 14.39 1933 PHE A CA 1
ATOM 821 C C . PHE A 1 103 ? 32.882 12.437 36.786 1.00 14.31 1933 PHE A C 1
ATOM 822 O O . PHE A 1 103 ? 33.832 11.626 36.916 1.00 12.16 1933 PHE A O 1
ATOM 830 N N . SER A 1 104 ? 31.721 12.288 37.410 1.00 15.42 1934 SER A N 1
ATOM 831 C CA . SER A 1 104 ? 31.444 11.149 38.288 1.00 16.25 1934 SER A CA 1
ATOM 832 C C . SER A 1 104 ? 31.594 9.823 37.567 1.00 15.58 1934 SER A C 1
ATOM 833 O O . SER A 1 104 ? 32.206 8.896 38.106 1.00 14.84 1934 SER A O 1
ATOM 836 N N . ARG A 1 105 ? 31.028 9.722 36.366 1.00 15.04 1935 ARG A N 1
ATOM 837 C CA . ARG A 1 105 ? 31.190 8.506 35.561 1.00 14.08 1935 ARG A CA 1
ATOM 838 C C . ARG A 1 105 ? 32.661 8.267 35.235 1.00 13.17 1935 ARG A C 1
ATOM 839 O O . ARG A 1 105 ? 33.176 7.139 35.398 1.00 12.78 1935 ARG A O 1
ATOM 847 N N . LEU A 1 106 ? 33.346 9.312 34.774 1.00 12.84 1936 LEU A N 1
ATOM 848 C CA . LEU A 1 106 ? 34.782 9.181 34.448 1.00 12.16 1936 LEU A CA 1
ATOM 849 C C . LEU A 1 106 ? 35.549 8.619 35.639 1.00 11.99 1936 LEU A C 1
ATOM 850 O O . LEU A 1 106 ? 36.303 7.691 35.482 1.00 11.41 1936 LEU A O 1
ATOM 855 N N . ILE A 1 107 ? 35.431 9.239 36.814 1.00 12.04 1937 ILE A N 1
ATOM 856 C CA . ILE A 1 107 ? 36.262 8.815 37.952 1.00 13.01 1937 ILE A CA 1
ATOM 857 C C . ILE A 1 107 ? 35.888 7.415 38.450 1.00 13.27 1937 ILE A C 1
ATOM 858 O O . ILE A 1 107 ? 36.739 6.675 38.990 1.00 12.98 1937 ILE A O 1
ATOM 863 N N . LEU A 1 108 ? 34.635 7.050 38.244 1.00 11.81 1938 LEU A N 1
ATOM 864 C CA . LEU A 1 108 ? 34.217 5.679 38.585 1.00 13.45 1938 LEU A CA 1
ATOM 865 C C . LEU A 1 108 ? 34.895 4.670 37.663 1.00 12.78 1938 LEU A C 1
ATOM 866 O O . LEU A 1 108 ? 35.393 3.624 38.124 1.00 11.80 1938 LEU A O 1
ATOM 871 N N . ILE A 1 109 ? 34.933 4.966 36.362 1.00 11.46 1939 ILE A N 1
ATOM 872 C CA . ILE A 1 109 ? 35.611 4.052 35.430 1.00 12.52 1939 ILE A CA 1
ATOM 873 C C . ILE A 1 109 ? 37.104 3.981 35.767 1.00 12.44 1939 ILE A C 1
ATOM 874 O O . ILE A 1 109 ? 37.672 2.896 35.835 1.00 11.83 1939 ILE A O 1
ATOM 879 N N . LEU A 1 110 ? 37.745 5.131 36.013 1.00 12.50 1940 LEU A N 1
ATOM 880 C CA . LEU A 1 110 ? 39.183 5.134 36.376 1.00 12.99 1940 LEU A CA 1
ATOM 881 C C . LEU A 1 110 ? 39.489 4.347 37.663 1.00 13.61 1940 LEU A C 1
ATOM 882 O O . LEU A 1 110 ? 40.494 3.602 37.739 1.00 13.32 1940 LEU A O 1
ATOM 887 N N . ARG A 1 111 ? 38.664 4.540 38.685 1.00 13.79 1941 ARG A N 1
ATOM 888 C CA . ARG A 1 111 ? 38.795 3.793 39.933 1.00 14.74 1941 ARG A CA 1
ATOM 889 C C . ARG A 1 111 ? 38.678 2.271 39.728 1.00 13.85 1941 ARG A C 1
ATOM 890 O O . ARG A 1 111 ? 39.449 1.505 40.312 1.00 15.10 1941 ARG A O 1
ATOM 898 N N . ALA A 1 112 ? 37.741 1.833 38.906 1.00 14.18 1942 ALA A N 1
ATOM 899 C CA . ALA A 1 112 ? 37.586 0.380 38.625 1.00 15.48 1942 ALA A CA 1
ATOM 900 C C . ALA A 1 112 ? 38.792 -0.174 37.869 1.00 15.81 1942 ALA A C 1
ATOM 901 O O . ALA A 1 112 ? 39.235 -1.293 38.134 1.00 16.50 1942 ALA A O 1
ATOM 903 N N . LEU A 1 113 ? 39.304 0.604 36.902 1.00 15.43 1943 LEU A N 1
ATOM 904 C CA . LEU A 1 113 ? 40.492 0.229 36.153 1.00 15.91 1943 LEU A CA 1
ATOM 905 C C . LEU A 1 113 ? 41.715 0.190 37.031 1.00 16.77 1943 LEU A C 1
ATOM 906 O O . LEU A 1 113 ? 42.640 -0.583 36.758 1.00 18.80 1943 LEU A O 1
ATOM 911 N N . HIS A 1 114 ? 41.748 1.037 38.059 1.00 15.12 1944 HIS A N 1
ATOM 912 C CA . HIS A 1 114 ? 42.811 1.030 39.051 1.00 16.37 1944 HIS A CA 1
ATOM 913 C C . HIS A 1 114 ? 42.699 -0.216 39.981 1.00 17.10 1944 HIS A C 1
ATOM 914 O O . HIS A 1 114 ? 43.694 -0.918 40.210 1.00 17.50 1944 HIS A O 1
ATOM 921 N N . VAL A 1 115 ? 41.486 -0.496 40.457 1.00 17.49 1945 VAL A N 1
ATOM 922 C CA . VAL A 1 115 ? 41.244 -1.565 41.422 1.00 18.58 1945 VAL A CA 1
ATOM 923 C C . VAL A 1 115 ? 41.362 -2.963 40.795 1.00 18.76 1945 VAL A C 1
ATOM 924 O O . VAL A 1 115 ? 41.991 -3.857 41.381 1.00 19.90 1945 VAL A O 1
ATOM 928 N N . ASN A 1 116 ? 40.756 -3.154 39.635 1.00 17.72 1946 ASN A N 1
ATOM 929 C CA . ASN A 1 116 ? 40.723 -4.477 39.007 1.00 18.64 1946 ASN A CA 1
ATOM 930 C C . ASN A 1 116 ? 40.630 -4.313 37.496 1.00 17.33 1946 ASN A C 1
ATOM 931 O O . ASN A 1 116 ? 39.570 -4.372 36.862 1.00 17.02 1946 ASN A O 1
ATOM 936 N N . ASN A 1 117 ? 41.789 -4.090 36.924 1.00 18.58 1947 ASN A N 1
ATOM 937 C CA . ASN A 1 117 ? 41.888 -3.729 35.533 1.00 19.61 1947 ASN A CA 1
ATOM 938 C C . ASN A 1 117 ? 41.283 -4.794 34.572 1.00 19.69 1947 ASN A C 1
ATOM 939 O O . ASN A 1 117 ? 40.528 -4.468 33.674 1.00 18.02 1947 ASN A O 1
ATOM 944 N N . ASP A 1 118 ? 41.596 -6.080 34.785 1.00 20.01 1948 ASP A N 1
ATOM 945 C CA . ASP A 1 118 ? 41.044 -7.133 33.903 1.00 20.11 1948 ASP A CA 1
ATOM 946 C C . ASP A 1 118 ? 39.535 -7.242 33.945 1.00 19.47 1948 ASP A C 1
ATOM 947 O O . ASP A 1 118 ? 38.880 -7.359 32.903 1.00 18.96 1948 ASP A O 1
ATOM 952 N N . ARG A 1 119 ? 38.959 -7.172 35.146 1.00 18.92 1949 ARG A N 1
ATOM 953 C CA . ARG A 1 119 ? 37.495 -7.256 35.265 1.00 19.02 1949 ARG A CA 1
ATOM 954 C C . ARG A 1 119 ? 36.783 -5.996 34.709 1.00 18.78 1949 ARG A C 1
ATOM 955 O O . ARG A 1 119 ? 35.686 -6.087 34.138 1.00 18.12 1949 ARG A O 1
ATOM 963 N N . ALA A 1 120 ? 37.396 -4.828 34.903 1.00 19.26 1950 ALA A N 1
ATOM 964 C CA . ALA A 1 120 ? 36.813 -3.572 34.413 1.00 19.02 1950 ALA A CA 1
ATOM 965 C C . ALA A 1 120 ? 36.689 -3.588 32.903 1.00 19.31 1950 ALA A C 1
ATOM 966 O O . ALA A 1 120 ? 35.668 -3.199 32.365 1.00 19.87 1950 ALA A O 1
ATOM 968 N N . LYS A 1 121 ? 37.724 -4.074 32.224 1.00 20.74 1951 LYS A N 1
ATOM 969 C CA . LYS A 1 121 ? 37.709 -4.181 30.757 1.00 21.79 1951 LYS A CA 1
ATOM 970 C C . LYS A 1 121 ? 36.560 -5.063 30.242 1.00 22.86 1951 LYS A C 1
ATOM 971 O O . LYS A 1 121 ? 35.951 -4.772 29.185 1.00 22.73 1951 LYS A O 1
ATOM 977 N N . VAL A 1 122 ? 36.289 -6.149 30.969 1.00 23.20 1952 VAL A N 1
ATOM 978 C CA . VAL A 1 122 ? 35.189 -7.039 30.612 1.00 22.69 1952 VAL A CA 1
ATOM 979 C C . VAL A 1 122 ? 33.862 -6.331 30.813 1.00 22.55 1952 VAL A C 1
ATOM 980 O O . VAL A 1 122 ? 32.984 -6.384 29.961 1.00 23.62 1952 VAL A O 1
ATOM 984 N N . ILE A 1 123 ? 33.716 -5.622 31.934 1.00 21.41 1953 ILE A N 1
ATOM 985 C CA . ILE A 1 123 ? 32.462 -4.898 32.219 1.00 19.95 1953 ILE A CA 1
ATOM 986 C C . ILE A 1 123 ? 32.161 -3.883 31.115 1.00 21.48 1953 ILE A C 1
ATOM 987 O O . ILE A 1 123 ? 31.008 -3.665 30.741 1.00 21.57 1953 ILE A O 1
ATOM 992 N N . LEU A 1 124 ? 33.224 -3.295 30.583 1.00 22.98 1954 LEU A N 1
ATOM 993 C CA . LEU A 1 124 ? 33.102 -2.209 29.605 1.00 25.15 1954 LEU A CA 1
ATOM 994 C C . LEU A 1 124 ? 32.714 -2.752 28.206 1.00 28.21 1954 LEU A C 1
ATOM 995 O O . LEU A 1 124 ? 32.354 -1.993 27.309 1.00 26.87 1954 LEU A O 1
ATOM 1000 N N . LYS A 1 125 ? 32.769 -4.082 28.081 1.00 31.16 1955 LYS A N 1
ATOM 1001 C CA . LYS A 1 125 ? 32.354 -4.832 26.878 1.00 35.47 1955 LYS A CA 1
ATOM 1002 C C . LYS A 1 125 ? 31.219 -5.836 27.182 1.00 36.82 1955 LYS A C 1
ATOM 1003 O O . LYS A 1 125 ? 31.490 -7.037 27.314 1.00 38.04 1955 LYS A O 1
ATOM 1009 N N . PRO A 1 126 ? 29.962 -5.355 27.320 1.00 39.04 1956 PRO A N 1
ATOM 1010 C CA . PRO A 1 126 ? 28.819 -6.208 27.691 1.00 40.81 1956 PRO A CA 1
ATOM 1011 C C . PRO A 1 126 ? 28.175 -7.057 26.583 1.00 42.74 1956 PRO A C 1
ATOM 1012 O O . PRO A 1 126 ? 27.101 -7.640 26.811 1.00 43.46 1956 PRO A O 1
ATOM 1016 N N . ASP A 1 127 ? 28.814 -7.149 25.416 1.00 44.29 1957 ASP A N 1
ATOM 1017 C CA . ASP A 1 127 ? 28.157 -7.706 24.227 1.00 45.55 1957 ASP A CA 1
ATOM 1018 C C . ASP A 1 127 ? 29.194 -7.854 23.128 1.00 45.60 1957 ASP A C 1
ATOM 1019 O O . ASP A 1 127 ? 30.071 -6.986 22.985 1.00 45.77 1957 ASP A O 1
ATOM 1024 N N . LYS A 1 128 ? 29.123 -8.946 22.356 1.00 45.12 1958 LYS A N 1
ATOM 1025 C CA . LYS A 1 128 ? 30.064 -9.139 21.232 1.00 44.92 1958 LYS A CA 1
ATOM 1026 C C . LYS A 1 128 ? 30.076 -7.924 20.293 1.00 43.86 1958 LYS A C 1
ATOM 1027 O O . LYS A 1 128 ? 31.070 -7.648 19.614 1.00 43.93 1958 LYS A O 1
ATOM 1033 N N . THR A 1 129 ? 28.972 -7.191 20.270 1.00 42.83 1959 THR A N 1
ATOM 1034 C CA . THR A 1 129 ? 28.854 -6.062 19.374 1.00 42.36 1959 THR A CA 1
ATOM 1035 C C . THR A 1 129 ? 29.046 -4.721 20.097 1.00 41.01 1959 THR A C 1
ATOM 1036 O O . THR A 1 129 ? 28.626 -3.684 19.593 1.00 41.30 1959 THR A O 1
ATOM 1040 N N . THR A 1 130 ? 29.680 -4.740 21.270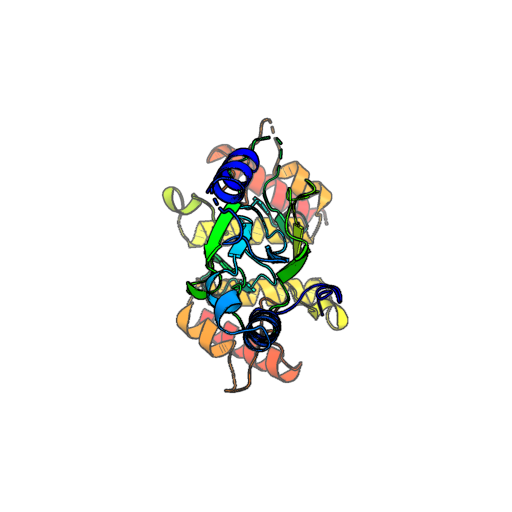 1.00 38.99 1960 THR A N 1
ATOM 1041 C CA . THR A 1 130 ? 30.099 -3.488 21.910 1.00 37.09 1960 THR A CA 1
ATOM 1042 C C . THR A 1 130 ? 31.291 -2.923 21.159 1.00 36.35 1960 THR A C 1
ATOM 1043 O O . THR A 1 130 ? 32.334 -3.574 21.071 1.00 36.21 1960 THR A O 1
ATOM 1047 N N . ILE A 1 131 ? 31.141 -1.719 20.615 1.00 35.24 1961 ILE A N 1
ATOM 1048 C CA . ILE A 1 131 ? 32.296 -1.015 20.045 1.00 34.30 1961 ILE A CA 1
ATOM 1049 C C . ILE A 1 131 ? 32.550 0.360 20.664 1.00 32.67 1961 ILE A C 1
ATOM 1050 O O . ILE A 1 131 ? 31.669 0.965 21.285 1.00 31.60 1961 ILE A O 1
ATOM 1055 N N . THR A 1 132 ? 33.784 0.816 20.462 1.00 31.39 1962 THR A N 1
ATOM 1056 C CA . THR A 1 132 ? 34.233 2.160 20.777 1.00 30.13 1962 THR A CA 1
ATOM 1057 C C . THR A 1 132 ? 34.504 2.811 19.416 1.00 29.88 1962 THR A C 1
ATOM 1058 O O . THR A 1 132 ? 35.241 2.244 18.592 1.00 29.90 1962 THR A O 1
ATOM 1062 N N . GLU A 1 133 ? 33.903 3.972 19.173 1.00 28.54 1963 GLU A N 1
ATOM 1063 C CA . GLU A 1 133 ? 34.143 4.740 17.955 1.00 28.68 1963 GLU A CA 1
ATOM 1064 C C . GLU A 1 133 ? 35.637 5.057 17.812 1.00 28.27 1963 GLU A C 1
ATOM 1065 O O . GLU A 1 133 ? 36.366 5.092 18.806 1.00 27.94 1963 GLU A O 1
ATOM 1071 N N . PRO A 1 134 ? 36.104 5.288 16.570 1.00 28.04 1964 PRO A N 1
ATOM 1072 C CA . PRO A 1 134 ? 37.548 5.509 16.397 1.00 27.21 1964 PRO A CA 1
ATOM 1073 C C . PRO A 1 134 ? 38.029 6.786 17.115 1.00 26.32 1964 PRO A C 1
ATOM 1074 O O . PRO A 1 134 ? 39.193 6.852 17.532 1.00 26.25 1964 PRO A O 1
ATOM 1078 N N . HIS A 1 135 ? 37.135 7.771 17.262 1.00 25.46 1965 HIS A N 1
ATOM 1079 C CA . HIS A 1 135 ? 37.444 9.054 17.921 1.00 23.93 1965 HIS A CA 1
ATOM 1080 C C . HIS A 1 135 ? 37.078 9.055 19.420 1.00 23.02 1965 HIS A C 1
ATOM 1081 O O . HIS A 1 135 ? 37.200 10.078 20.092 1.00 22.05 1965 HIS A O 1
ATOM 1088 N N . HIS A 1 136 ? 36.602 7.918 19.918 1.00 21.91 1966 HIS A N 1
ATOM 1089 C CA . HIS A 1 136 ? 36.210 7.756 21.338 1.00 21.02 1966 HIS A CA 1
ATOM 1090 C C . HIS A 1 136 ? 37.192 6.888 22.123 1.00 20.71 1966 HIS A C 1
ATOM 1091 O O . HIS A 1 136 ? 37.913 6.046 21.540 1.00 19.15 1966 HIS A O 1
ATOM 1098 N N . ILE A 1 137 ? 37.221 7.082 23.447 1.00 18.55 1967 ILE A N 1
ATOM 1099 C CA . ILE A 1 137 ? 38.059 6.214 24.282 1.00 18.65 1967 ILE A CA 1
ATOM 1100 C C . ILE A 1 137 ? 37.221 5.188 25.103 1.00 17.68 1967 ILE A C 1
ATOM 1101 O O . ILE A 1 137 ? 37.752 4.197 25.598 1.00 18.05 1967 ILE A O 1
ATOM 1106 N N . TRP A 1 138 ? 35.920 5.422 25.210 1.00 17.97 1968 TRP A N 1
ATOM 1107 C CA . TRP A 1 138 ? 35.024 4.546 25.967 1.00 18.52 1968 TRP A CA 1
ATOM 1108 C C . TRP A 1 138 ? 33.980 3.952 25.017 1.00 20.66 1968 TRP A C 1
ATOM 1109 O O . TRP A 1 138 ? 33.785 4.489 23.930 1.00 21.02 1968 TRP A O 1
ATOM 1120 N N . PRO A 1 139 ? 33.337 2.830 25.412 1.00 23.31 1969 PRO A N 1
ATOM 1121 C CA . PRO A 1 139 ? 32.289 2.207 24.562 1.00 24.65 1969 PRO A CA 1
ATOM 1122 C C . PRO A 1 139 ? 31.082 3.085 24.275 1.00 25.95 1969 PRO A C 1
ATOM 1123 O O . PRO A 1 139 ? 30.724 3.948 25.073 1.00 25.75 1969 PRO A O 1
ATOM 1127 N N . THR A 1 140 ? 30.458 2.822 23.126 1.00 26.98 1970 THR A N 1
ATOM 1128 C CA . THR A 1 140 ? 29.192 3.417 22.742 1.00 27.57 1970 THR A CA 1
ATOM 1129 C C . THR A 1 140 ? 28.076 2.631 23.420 1.00 28.34 1970 THR A C 1
ATOM 1130 O O . THR A 1 140 ? 27.812 1.504 23.039 1.00 28.76 1970 THR A O 1
ATOM 1134 N N . LEU A 1 141 ? 27.431 3.213 24.430 1.00 29.49 1971 LEU A N 1
ATOM 1135 C CA . LEU A 1 141 ? 26.414 2.489 25.177 1.00 30.19 1971 LEU A CA 1
ATOM 1136 C C . LEU A 1 141 ? 25.149 3.290 25.297 1.00 30.96 1971 LEU A C 1
ATOM 1137 O O . LEU A 1 141 ? 25.179 4.505 25.441 1.00 30.13 1971 LEU A O 1
ATOM 1142 N N . THR A 1 142 ? 24.019 2.591 25.271 1.00 33.03 1972 THR A N 1
ATOM 1143 C CA . THR A 1 142 ? 22.745 3.225 25.577 1.00 34.91 1972 THR A CA 1
ATOM 1144 C C . THR A 1 142 ? 22.714 3.669 27.040 1.00 36.24 1972 THR A C 1
ATOM 1145 O O . THR A 1 142 ? 23.583 3.306 27.843 1.00 35.97 1972 THR A O 1
ATOM 1149 N N . ASP A 1 143 ? 21.708 4.451 27.396 1.00 38.16 1973 ASP A N 1
ATOM 1150 C CA . ASP A 1 143 ? 21.617 4.942 28.765 1.00 39.38 1973 ASP A CA 1
ATOM 1151 C C . ASP A 1 143 ? 21.367 3.832 29.772 1.00 39.19 1973 ASP A C 1
ATOM 1152 O O . ASP A 1 143 ? 21.886 3.883 30.883 1.00 38.93 1973 ASP A O 1
ATOM 1157 N N . GLU A 1 144 ? 20.595 2.820 29.367 1.00 39.08 1974 GLU A N 1
ATOM 1158 C CA . GLU A 1 144 ? 20.386 1.631 30.201 1.00 38.24 1974 GLU A CA 1
ATOM 1159 C C . GLU A 1 144 ? 21.692 0.862 30.315 1.00 36.55 1974 GLU A C 1
ATOM 1160 O O . GLU A 1 144 ? 22.049 0.389 31.392 1.00 36.32 1974 GLU A O 1
ATOM 1166 N N . GLU A 1 145 ? 22.414 0.743 29.201 1.00 34.48 1975 GLU A N 1
ATOM 1167 C CA . GLU A 1 145 ? 23.693 0.037 29.224 1.00 32.52 1975 GLU A CA 1
ATOM 1168 C C . GLU A 1 145 ? 24.690 0.709 30.188 1.00 30.27 1975 GLU A C 1
ATOM 1169 O O . GLU A 1 145 ? 25.329 0.020 30.970 1.00 29.81 1975 GLU A O 1
ATOM 1175 N N . TRP A 1 146 ? 24.779 2.038 30.155 1.00 28.76 1976 TRP A N 1
ATOM 1176 C CA . TRP A 1 146 ? 25.624 2.778 31.118 1.00 26.77 1976 TRP A CA 1
ATOM 1177 C C . TRP A 1 146 ? 25.193 2.579 32.572 1.00 27.15 1976 TRP A C 1
ATOM 1178 O O . TRP A 1 146 ? 26.041 2.365 33.430 1.00 26.09 1976 TRP A O 1
ATOM 1189 N N . ILE A 1 147 ? 23.883 2.635 32.850 1.00 27.41 1977 ILE A N 1
ATOM 1190 C CA . ILE A 1 147 ? 23.382 2.331 34.209 1.00 27.88 1977 ILE A CA 1
ATOM 1191 C C . ILE A 1 147 ? 23.870 0.962 34.739 1.00 27.29 1977 ILE A C 1
ATOM 1192 O O . ILE A 1 147 ? 24.339 0.867 35.873 1.00 25.72 1977 ILE A O 1
ATOM 1197 N N . LYS A 1 148 ? 23.738 -0.083 33.917 1.00 26.52 1978 LYS A N 1
ATOM 1198 C CA . LYS A 1 148 ? 24.198 -1.426 34.253 1.00 27.21 1978 LYS A CA 1
ATOM 1199 C C . LYS A 1 148 ? 25.702 -1.470 34.492 1.00 25.13 1978 LYS A C 1
ATOM 1200 O O . LYS A 1 148 ? 26.150 -2.061 35.448 1.00 24.64 1978 LYS A O 1
ATOM 1206 N N . VAL A 1 149 ? 26.474 -0.868 33.591 1.00 23.25 1979 VAL A N 1
ATOM 1207 C CA . VAL A 1 149 ? 27.942 -0.837 33.727 1.00 22.39 1979 VAL A CA 1
ATOM 1208 C C . VAL A 1 149 ? 28.345 -0.129 35.042 1.00 20.89 1979 VAL A C 1
ATOM 1209 O O . VAL A 1 149 ? 29.187 -0.636 35.780 1.00 20.06 1979 VAL A O 1
ATOM 1213 N N . GLU A 1 150 ? 27.730 1.012 35.336 1.00 19.67 1980 GLU A N 1
ATOM 1214 C CA . GLU A 1 150 ? 28.012 1.747 36.590 1.00 20.49 1980 GLU A CA 1
ATOM 1215 C C . GLU A 1 150 ? 27.712 0.888 37.831 1.00 19.84 1980 GLU A C 1
ATOM 1216 O O . GLU A 1 150 ? 28.518 0.804 38.746 1.00 18.82 1980 GLU A O 1
ATOM 1222 N N . VAL A 1 151 ? 26.583 0.175 37.826 1.00 20.59 1981 VAL A N 1
ATOM 1223 C CA . VAL A 1 151 ? 26.334 -0.847 38.858 1.00 20.33 1981 VAL A CA 1
ATOM 1224 C C . VAL A 1 151 ? 27.449 -1.907 38.960 1.00 19.63 1981 VAL A C 1
ATOM 1225 O O . VAL A 1 151 ? 27.945 -2.208 40.041 1.00 19.52 1981 VAL A O 1
ATOM 1229 N N . GLN A 1 152 ? 27.840 -2.488 37.830 1.00 18.88 1982 GLN A N 1
ATOM 1230 C CA . GLN A 1 152 ? 28.904 -3.472 37.825 1.00 18.07 1982 GLN A CA 1
ATOM 1231 C C . GLN A 1 152 ? 30.267 -2.964 38.271 1.00 17.09 1982 GLN A C 1
ATOM 1232 O O . GLN A 1 152 ? 30.970 -3.648 38.998 1.00 17.0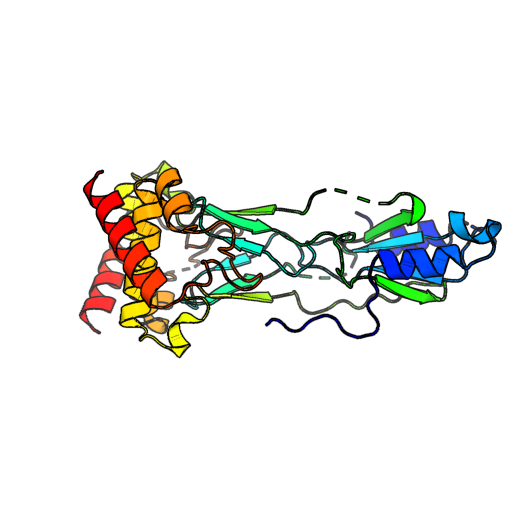6 1982 GLN A O 1
ATOM 1238 N N . LEU A 1 153 ? 30.655 -1.779 37.818 1.00 15.55 1983 LEU A N 1
ATOM 1239 C CA . LEU A 1 153 ? 31.925 -1.169 38.250 1.00 15.16 1983 LEU A CA 1
ATOM 1240 C C . LEU A 1 153 ? 31.949 -0.908 39.774 1.00 14.72 1983 LEU A C 1
ATOM 1241 O O . LEU A 1 153 ? 32.978 -1.111 40.451 1.00 14.16 1983 LEU A O 1
ATOM 1246 N N . LYS A 1 154 ? 30.825 -0.433 40.310 1.00 14.39 1984 LYS A N 1
ATOM 1247 C CA . LYS A 1 154 ? 30.709 -0.212 41.762 1.00 15.24 1984 LYS A CA 1
ATOM 1248 C C . LYS A 1 154 ? 30.869 -1.543 42.487 1.00 16.51 1984 LYS A C 1
ATOM 1249 O O . LYS A 1 154 ? 31.576 -1.623 43.477 1.00 14.75 1984 LYS A O 1
ATOM 1255 N N . ASP A 1 155 ? 30.214 -2.589 41.982 1.00 17.08 1985 ASP A N 1
ATOM 1256 C CA . ASP A 1 155 ? 30.350 -3.935 42.592 1.00 18.66 1985 ASP A CA 1
ATOM 1257 C C . ASP A 1 155 ? 31.790 -4.458 42.518 1.00 18.07 1985 ASP A C 1
ATOM 1258 O O . ASP A 1 155 ? 32.297 -5.031 43.481 1.00 17.69 1985 ASP A O 1
ATOM 1263 N N . LEU A 1 156 ? 32.476 -4.210 41.398 1.00 18.98 1986 LEU A N 1
ATOM 1264 C CA . LEU A 1 156 ? 33.903 -4.514 41.259 1.00 18.65 1986 LEU A CA 1
ATOM 1265 C C . LEU A 1 156 ? 34.774 -3.866 42.356 1.00 17.59 1986 LEU A C 1
ATOM 1266 O O . LEU A 1 156 ? 35.632 -4.523 42.970 1.00 16.73 1986 LEU A O 1
ATOM 1271 N N . ILE A 1 157 ? 34.561 -2.569 42.592 1.00 16.46 1987 ILE A N 1
ATOM 1272 C CA . ILE A 1 157 ? 35.344 -1.848 43.589 1.00 17.04 1987 ILE A CA 1
ATOM 1273 C C . ILE A 1 157 ? 35.067 -2.399 44.993 1.00 17.19 1987 ILE A C 1
ATOM 1274 O O . ILE A 1 157 ? 35.978 -2.494 45.820 1.00 18.02 1987 ILE A O 1
ATOM 1279 N N . LEU A 1 158 ? 33.796 -2.675 45.262 1.00 18.40 1988 LEU A N 1
ATOM 1280 C CA . LEU A 1 158 ? 33.363 -3.198 46.570 1.00 20.14 1988 LEU A CA 1
ATOM 1281 C C . LEU A 1 158 ? 33.879 -4.606 46.830 1.00 22.06 1988 LEU A C 1
ATOM 1282 O O . LEU A 1 158 ? 34.137 -4.968 47.993 1.00 21.73 1988 LEU A O 1
ATOM 1287 N N . ALA A 1 159 ? 34.010 -5.400 45.770 1.00 24.20 1989 ALA A N 1
ATOM 1288 C CA . ALA A 1 159 ? 34.580 -6.762 45.901 1.00 27.46 1989 ALA A CA 1
ATOM 1289 C C . ALA A 1 159 ? 36.088 -6.754 46.154 1.00 29.87 1989 ALA A C 1
ATOM 1290 O O . ALA A 1 159 ? 36.647 -7.777 46.543 1.00 31.94 1989 ALA A O 1
ATOM 1292 N N . ASP A 1 160 ? 36.758 -5.632 45.902 1.00 32.72 1990 ASP A N 1
ATOM 1293 C CA . ASP A 1 160 ? 38.156 -5.470 46.309 1.00 35.22 1990 ASP A CA 1
ATOM 1294 C C . ASP A 1 160 ? 38.553 -4.045 46.672 1.00 36.54 1990 ASP A C 1
ATOM 1295 O O . ASP A 1 160 ? 39.751 -3.682 46.625 1.00 38.34 1990 ASP A O 1
ATOM 1300 N N . TRP B 1 9 ? 65.939 6.852 7.961 1.00 45.75 1839 TRP B N 1
ATOM 1301 C CA . TRP B 1 9 ? 65.227 8.063 7.442 1.00 45.63 1839 TRP B CA 1
ATOM 1302 C C . TRP B 1 9 ? 66.216 8.984 6.756 1.00 45.24 1839 TRP B C 1
ATOM 1303 O O . TRP B 1 9 ? 67.312 9.200 7.260 1.00 45.79 1839 TRP B O 1
ATOM 1314 N N . LYS B 1 10 ? 65.827 9.512 5.601 1.00 44.41 1840 LYS B N 1
ATOM 1315 C CA . LYS B 1 10 ? 66.708 10.330 4.779 1.00 43.79 1840 LYS B CA 1
ATOM 1316 C C . LYS B 1 10 ? 66.131 11.717 4.589 1.00 43.05 1840 LYS B C 1
ATOM 1317 O O . LYS B 1 10 ? 64.926 11.926 4.767 1.00 42.80 1840 LYS B O 1
ATOM 1323 N N . THR B 1 11 ? 67.008 12.660 4.246 1.00 42.04 1841 THR B N 1
ATOM 1324 C CA . THR B 1 11 ? 66.629 14.044 4.006 1.00 41.30 1841 THR B CA 1
ATOM 1325 C C . THR B 1 11 ? 66.065 14.180 2.592 1.00 41.33 1841 THR B C 1
ATOM 1326 O O . THR B 1 11 ? 66.235 13.277 1.754 1.00 40.83 1841 THR B O 1
ATOM 1330 N N . ALA B 1 12 ? 65.421 15.314 2.322 1.00 41.39 1842 ALA B N 1
ATOM 1331 C CA . ALA B 1 12 ? 64.907 15.602 0.989 1.00 41.98 1842 ALA B CA 1
ATOM 1332 C C . ALA B 1 12 ? 66.032 15.482 -0.044 1.00 42.78 1842 ALA B C 1
ATOM 1333 O O . ALA B 1 12 ? 65.895 14.783 -1.055 1.00 42.64 1842 ALA B O 1
ATOM 1335 N N . GLU B 1 13 ? 67.158 16.130 0.252 1.00 43.55 1843 GLU B N 1
ATOM 1336 C CA . GLU B 1 13 ? 68.329 16.110 -0.617 1.00 44.68 1843 GLU B CA 1
ATOM 1337 C C . GLU B 1 13 ? 68.868 14.695 -0.861 1.00 44.99 1843 GLU B C 1
ATOM 1338 O O . GLU B 1 13 ? 69.247 14.373 -1.985 1.00 45.31 1843 GLU B O 1
ATOM 1344 N N . GLU B 1 14 ? 68.885 13.844 0.167 1.00 45.22 1844 GLU B N 1
ATOM 1345 C CA . GLU B 1 14 ? 69.339 12.454 -0.015 1.00 45.55 1844 GLU B CA 1
ATOM 1346 C C . GLU B 1 14 ? 68.380 11.625 -0.902 1.00 45.72 1844 GLU B C 1
ATOM 1347 O O . GLU B 1 14 ? 68.830 10.806 -1.716 1.00 45.52 1844 GLU B O 1
ATOM 1353 N N . VAL B 1 15 ? 67.071 11.858 -0.756 1.00 45.76 1845 VAL B N 1
ATOM 1354 C CA . VAL B 1 15 ? 66.046 11.200 -1.591 1.00 45.73 1845 VAL B CA 1
ATOM 1355 C C . VAL B 1 15 ? 66.128 11.666 -3.058 1.00 46.03 1845 VAL B C 1
ATOM 1356 O O . VAL B 1 15 ? 66.016 10.848 -3.983 1.00 45.51 1845 VAL B O 1
ATOM 1360 N N . ALA B 1 16 ? 66.342 12.969 -3.263 1.00 46.46 1846 ALA B N 1
ATOM 1361 C CA . ALA B 1 16 ? 66.547 13.528 -4.614 1.00 47.06 1846 ALA B CA 1
ATOM 1362 C C . ALA B 1 16 ? 67.767 12.913 -5.297 1.00 47.42 1846 ALA B C 1
ATOM 1363 O O . ALA B 1 16 ? 67.755 12.696 -6.506 1.00 47.19 1846 ALA B O 1
ATOM 1365 N N . ALA B 1 17 ? 68.802 12.619 -4.508 1.00 48.32 1847 ALA B N 1
ATOM 1366 C CA . ALA B 1 17 ? 70.044 12.016 -5.024 1.00 49.06 1847 ALA B CA 1
ATOM 1367 C C . ALA B 1 17 ? 69.888 10.534 -5.382 1.00 49.60 1847 ALA B C 1
ATOM 1368 O O . ALA B 1 17 ? 70.444 10.079 -6.381 1.00 49.89 1847 ALA B O 1
ATOM 1370 N N . LEU B 1 18 ? 69.144 9.786 -4.570 1.00 50.14 1848 LEU B N 1
ATOM 1371 C CA . LEU B 1 18 ? 68.775 8.412 -4.925 1.00 50.94 1848 LEU B CA 1
ATOM 1372 C C . LEU B 1 18 ? 67.905 8.381 -6.184 1.00 51.07 1848 LEU B C 1
ATOM 1373 O O . LEU B 1 18 ? 68.103 7.530 -7.040 1.00 50.90 1848 LEU B O 1
ATOM 1378 N N . ILE B 1 19 ? 66.960 9.313 -6.301 1.00 51.58 1849 ILE B N 1
ATOM 1379 C CA . ILE B 1 19 ? 66.039 9.343 -7.448 1.00 52.19 1849 ILE B CA 1
ATOM 1380 C C . ILE B 1 19 ? 66.778 9.511 -8.788 1.00 52.86 1849 ILE B C 1
ATOM 1381 O O . ILE B 1 19 ? 66.755 8.611 -9.635 1.00 52.82 1849 ILE B O 1
ATOM 1386 N N . ARG B 1 20 ? 67.449 10.649 -8.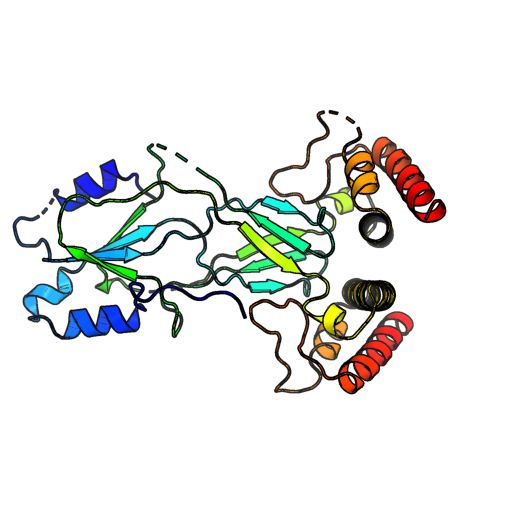961 1.00 53.41 1850 ARG B N 1
ATOM 1387 C CA . ARG B 1 20 ? 68.170 10.946 -10.204 1.00 54.19 1850 ARG B CA 1
ATOM 1388 C C . ARG B 1 20 ? 69.366 10.006 -10.401 1.00 54.17 1850 ARG B C 1
ATOM 1389 O O . ARG B 1 20 ? 69.976 9.988 -11.472 1.00 54.43 1850 ARG B O 1
ATOM 1397 N N . SER B 1 21 ? 69.655 9.227 -9.356 1.00 54.14 1851 SER B N 1
ATOM 1398 C CA . SER B 1 21 ? 70.771 8.281 -9.258 1.00 54.14 1851 SER B CA 1
ATOM 1399 C C . SER B 1 21 ? 71.102 7.536 -10.543 1.00 54.49 1851 SER B C 1
ATOM 1400 O O . SER B 1 21 ? 70.938 6.316 -10.624 1.00 54.64 1851 SER B O 1
ATOM 1403 N N . PRO B 1 23 ? 68.330 5.454 -12.878 1.00 61.79 1853 PRO B N 1
ATOM 1404 C CA . PRO B 1 23 ? 67.894 5.866 -14.204 1.00 61.64 1853 PRO B CA 1
ATOM 1405 C C . PRO B 1 23 ? 68.414 4.911 -15.281 1.00 61.30 1853 PRO B C 1
ATOM 1406 O O . PRO B 1 23 ? 68.902 3.832 -14.927 1.00 61.38 1853 PRO B O 1
ATOM 1410 N N . VAL B 1 24 ? 68.335 5.267 -16.570 1.00 60.80 1854 VAL B N 1
ATOM 1411 C CA . VAL B 1 24 ? 67.909 6.580 -17.075 1.00 60.16 1854 VAL B CA 1
ATOM 1412 C C . VAL B 1 24 ? 66.401 6.638 -17.294 1.00 59.63 1854 VAL B C 1
ATOM 1413 O O . VAL B 1 24 ? 65.747 7.616 -16.920 1.00 59.92 1854 VAL B O 1
ATOM 1417 N N . GLU B 1 25 ? 65.860 5.591 -17.911 1.00 58.55 1855 GLU B N 1
ATOM 1418 C CA . GLU B 1 25 ? 64.419 5.459 -18.078 1.00 57.43 1855 GLU B CA 1
ATOM 1419 C C . GLU B 1 25 ? 63.938 4.190 -17.377 1.00 56.05 1855 GLU B C 1
ATOM 1420 O O . GLU B 1 25 ? 62.881 3.626 -17.707 1.00 55.68 1855 GLU B O 1
ATOM 1426 N N . GLU B 1 26 ? 64.738 3.763 -16.396 1.00 54.31 1856 GLU B N 1
ATOM 1427 C CA . GLU B 1 26 ? 64.271 2.886 -15.327 1.00 52.53 1856 GLU B CA 1
ATOM 1428 C C . GLU B 1 26 ? 63.428 3.712 -14.351 1.00 50.80 1856 GLU B C 1
ATOM 1429 O O . GLU B 1 26 ? 62.782 3.175 -13.443 1.00 50.22 1856 GLU B O 1
ATOM 1435 N N . GLN B 1 27 ? 63.447 5.024 -14.565 1.00 48.51 1857 GLN B N 1
ATOM 1436 C CA . GLN B 1 27 ? 62.621 5.965 -13.832 1.00 46.86 1857 GLN B CA 1
ATOM 1437 C C . GLN B 1 27 ? 61.161 5.837 -14.262 1.00 44.67 1857 GLN B C 1
ATOM 1438 O O . GLN B 1 27 ? 60.875 5.829 -15.458 1.00 44.02 1857 GLN B O 1
ATOM 1444 N N . PRO B 1 28 ? 60.222 5.769 -13.289 1.00 42.98 1858 PRO B N 1
ATOM 1445 C CA . PRO B 1 28 ? 58.808 5.684 -13.678 1.00 41.60 1858 PRO B CA 1
ATOM 1446 C C . PRO B 1 28 ? 58.264 7.043 -14.126 1.00 40.64 1858 PRO B C 1
ATOM 1447 O O . PRO B 1 28 ? 58.931 8.056 -13.937 1.00 40.54 1858 PRO B O 1
ATOM 1451 N N . LYS B 1 29 ? 57.074 7.062 -14.723 1.00 39.51 1859 LYS B N 1
ATOM 1452 C CA . LYS B 1 29 ? 56.450 8.314 -15.140 1.00 39.59 1859 LYS B CA 1
ATOM 1453 C C . LYS B 1 29 ? 55.807 9.056 -13.964 1.00 38.33 1859 LYS B C 1
ATOM 1454 O O . LYS B 1 29 ? 55.578 10.261 -14.038 1.00 38.58 1859 LYS B O 1
ATOM 1460 N N . GLN B 1 30 ? 55.501 8.331 -12.895 1.00 36.92 1860 GLN B N 1
ATOM 1461 C CA . GLN B 1 30 ? 54.900 8.934 -11.696 1.00 35.60 1860 GLN B CA 1
ATOM 1462 C C . GLN B 1 30 ? 55.707 8.546 -10.479 1.00 34.16 1860 GLN B C 1
ATOM 1463 O O . GLN B 1 30 ? 56.397 7.521 -10.496 1.00 32.90 1860 GLN B O 1
ATOM 1469 N N . ILE B 1 31 ? 55.604 9.362 -9.419 1.00 32.46 1861 ILE B N 1
ATOM 1470 C CA . ILE B 1 31 ? 56.106 8.996 -8.089 1.00 31.30 1861 ILE B CA 1
ATOM 1471 C C . ILE B 1 31 ? 54.927 9.010 -7.099 1.00 29.93 1861 ILE B C 1
ATOM 1472 O O . ILE B 1 31 ? 54.088 9.917 -7.139 1.00 29.21 1861 ILE B O 1
ATOM 1477 N N . ILE B 1 32 ? 54.864 7.982 -6.255 1.00 28.83 1862 ILE B N 1
ATOM 1478 C CA . ILE B 1 32 ? 53.846 7.873 -5.201 1.00 29.19 1862 ILE B CA 1
ATOM 1479 C C . ILE B 1 32 ? 54.380 8.479 -3.899 1.00 29.30 1862 ILE B C 1
ATOM 1480 O O . ILE B 1 32 ? 55.467 8.121 -3.448 1.00 28.80 1862 ILE B O 1
ATOM 1485 N N . VAL B 1 33 ? 53.603 9.386 -3.306 1.00 29.48 1863 VAL B N 1
ATOM 1486 C CA . VAL B 1 33 ? 54.021 10.095 -2.091 1.00 30.83 1863 VAL B CA 1
ATOM 1487 C C . VAL B 1 33 ? 52.923 9.947 -1.033 1.00 30.97 1863 VAL B C 1
ATOM 1488 O O . VAL B 1 33 ? 51.754 10.176 -1.335 1.00 31.07 1863 VAL B O 1
ATOM 1492 N N . THR B 1 34 ? 53.309 9.557 0.187 1.00 31.34 1864 THR B N 1
ATOM 1493 C CA . THR B 1 34 ? 52.364 9.414 1.313 1.00 31.50 1864 THR B CA 1
ATOM 1494 C C . THR B 1 34 ? 52.143 10.768 1.970 1.00 31.88 1864 THR B C 1
ATOM 1495 O O . THR B 1 34 ? 53.044 11.598 1.972 1.00 32.26 1864 THR B O 1
ATOM 1499 N N . ARG B 1 35 ? 50.954 10.998 2.527 1.00 32.54 1865 ARG B N 1
ATOM 1500 C CA . ARG B 1 35 ? 50.710 12.223 3.312 1.00 33.21 1865 ARG B CA 1
ATOM 1501 C C . ARG B 1 35 ? 51.527 12.229 4.612 1.00 33.95 1865 ARG B C 1
ATOM 1502 O O . ARG B 1 35 ? 51.984 11.179 5.057 1.00 33.78 1865 ARG B O 1
ATOM 1510 N N . LYS B 1 36 ? 51.725 13.415 5.189 1.00 34.95 1866 LYS B N 1
ATOM 1511 C CA . LYS B 1 36 ? 52.538 13.575 6.403 1.00 36.63 1866 LYS B CA 1
ATOM 1512 C C . LYS B 1 36 ? 51.756 13.076 7.608 1.00 36.61 1866 LYS B C 1
ATOM 1513 O O . LYS B 1 36 ? 50.575 13.379 7.750 1.00 37.44 1866 LYS B O 1
ATOM 1519 N N . GLY B 1 37 ? 52.410 12.308 8.462 1.00 36.86 1867 GLY B N 1
ATOM 1520 C CA . GLY B 1 37 ? 51.771 11.821 9.678 1.00 36.69 1867 GLY B CA 1
ATOM 1521 C C . GLY B 1 37 ? 52.014 12.759 10.852 1.00 36.61 1867 GLY B C 1
ATOM 1522 O O . GLY B 1 37 ? 52.334 13.943 10.670 1.00 36.51 1867 GLY B O 1
ATOM 1523 N N . MET B 1 38 ? 51.848 12.233 12.062 1.00 36.14 1868 MET B N 1
ATOM 1524 C CA . MET B 1 38 ? 52.163 13.000 13.266 1.00 35.90 1868 MET B CA 1
ATOM 1525 C C . MET B 1 38 ? 53.554 12.624 13.732 1.00 35.99 1868 MET B C 1
ATOM 1526 O O . MET B 1 38 ? 53.824 11.464 14.049 1.00 35.50 1868 MET B O 1
ATOM 1531 N N . LEU B 1 39 ? 54.422 13.623 13.775 1.00 36.27 1869 LEU B N 1
ATOM 1532 C CA . LEU B 1 39 ? 55.826 13.425 14.036 1.00 37.67 1869 LEU B CA 1
ATOM 1533 C C . LEU B 1 39 ? 56.146 13.205 15.518 1.00 38.21 1869 LEU B C 1
ATOM 1534 O O . LEU B 1 39 ? 55.982 14.102 16.340 1.00 38.32 1869 LEU B O 1
ATOM 1539 N N . ASP B 1 40 ? 56.591 11.991 15.831 1.00 39.16 1870 ASP B N 1
ATOM 1540 C CA . ASP B 1 40 ? 57.040 11.598 17.167 1.00 39.96 1870 ASP B CA 1
ATOM 1541 C C . ASP B 1 40 ? 58.399 12.238 17.450 1.00 39.36 1870 ASP B C 1
ATOM 1542 O O . ASP B 1 40 ? 59.192 12.422 16.521 1.00 40.42 1870 ASP B O 1
ATOM 1547 N N . PRO B 1 41 ? 58.689 12.588 18.722 1.00 38.15 1871 PRO B N 1
ATOM 1548 C CA . PRO B 1 41 ? 57.899 12.383 19.932 1.00 36.25 1871 PRO B CA 1
ATOM 1549 C C . PRO B 1 41 ? 56.658 13.300 20.047 1.00 33.93 1871 PRO B C 1
ATOM 1550 O O . PRO B 1 41 ? 56.695 14.505 19.723 1.00 32.29 1871 PRO B O 1
ATOM 1554 N N . LEU B 1 42 ? 55.575 12.706 20.532 1.00 31.57 1872 LEU B N 1
ATOM 1555 C CA . LEU B 1 42 ? 54.334 13.430 20.739 1.00 29.71 1872 LEU B CA 1
ATOM 1556 C C . LEU B 1 42 ? 54.391 14.196 22.059 1.00 28.40 1872 LEU B C 1
ATOM 1557 O O . LEU B 1 42 ? 55.143 13.827 22.963 1.00 28.74 1872 LEU B O 1
ATOM 1562 N N . GLU B 1 43 ? 53.646 15.289 22.132 1.00 26.70 1873 GLU B N 1
ATOM 1563 C CA . GLU B 1 43 ? 53.415 16.015 23.383 1.00 26.37 1873 GLU B CA 1
ATOM 1564 C C . GLU B 1 43 ? 51.956 15.715 23.743 1.00 23.24 1873 GLU B C 1
ATOM 1565 O O . GLU B 1 43 ? 51.063 15.925 22.908 1.00 22.02 1873 GLU B O 1
ATOM 1571 N N . VAL B 1 44 ? 51.718 15.202 24.959 1.00 19.93 1874 VAL B N 1
ATOM 1572 C CA . VAL B 1 44 ? 50.346 14.891 25.396 1.00 17.77 1874 VAL B CA 1
ATOM 1573 C C . VAL B 1 44 ? 50.094 15.618 26.722 1.00 17.30 1874 VAL B C 1
ATOM 1574 O O . VAL B 1 44 ? 50.974 15.647 27.603 1.00 15.18 1874 VAL B O 1
ATOM 1578 N N . HIS B 1 45 ? 48.928 16.250 26.848 1.00 15.78 1875 HIS B N 1
ATOM 1579 C CA . HIS B 1 45 ? 48.523 16.812 28.150 1.00 16.50 1875 HIS B CA 1
ATOM 1580 C C . HIS B 1 45 ? 47.002 16.820 28.316 1.00 15.62 1875 HIS B C 1
ATOM 1581 O O . HIS B 1 45 ? 46.240 16.624 27.315 1.00 16.98 1875 HIS B O 1
ATOM 1588 N N . LEU B 1 46 ? 46.569 16.967 29.577 1.00 15.18 1876 LEU B N 1
ATOM 1589 C CA . LEU B 1 46 ? 45.172 16.983 30.002 1.00 14.20 1876 LEU B CA 1
ATOM 1590 C C . LEU B 1 46 ? 44.764 18.338 30.614 1.00 15.13 1876 LEU B C 1
ATOM 1591 O O . LEU B 1 46 ? 43.707 18.480 31.242 1.00 14.38 1876 LEU B O 1
ATOM 1596 N N . LEU B 1 47 ? 45.573 19.348 30.363 1.00 14.41 1877 LEU B N 1
ATOM 1597 C CA . LEU B 1 47 ? 45.353 20.665 30.969 1.00 16.04 1877 LEU B CA 1
ATOM 1598 C C . LEU B 1 47 ? 44.100 21.371 30.409 1.00 15.73 1877 LEU B C 1
ATOM 1599 O O . LEU B 1 47 ? 43.528 22.254 31.074 1.00 17.06 1877 LEU B O 1
ATOM 1604 N N . ASP B 1 48 ? 43.689 20.987 29.196 1.00 15.88 1878 ASP B N 1
ATOM 1605 C CA . ASP B 1 48 ? 42.398 21.449 28.613 1.00 18.18 1878 ASP B CA 1
ATOM 1606 C C . ASP B 1 48 ? 41.244 20.454 28.902 1.00 17.13 1878 ASP B C 1
ATOM 1607 O O . ASP B 1 48 ? 40.303 20.287 28.104 1.00 17.56 1878 ASP B O 1
ATOM 1612 N N . PHE B 1 49 ? 41.341 19.764 30.035 1.00 16.78 1879 PHE B N 1
ATOM 1613 C CA . PHE B 1 49 ? 40.290 18.875 30.543 1.00 15.51 1879 PHE B CA 1
ATOM 1614 C C . PHE B 1 49 ? 38.896 19.422 30.215 1.00 15.76 1879 PHE B C 1
ATOM 1615 O O . PHE B 1 49 ? 38.611 20.593 30.469 1.00 17.33 1879 PHE B O 1
ATOM 1623 N N . PRO B 1 50 ? 37.991 18.568 29.695 1.00 15.64 1880 PRO B N 1
ATOM 1624 C CA . PRO B 1 50 ? 38.175 17.130 29.501 1.00 14.84 1880 PRO B CA 1
ATOM 1625 C C . PRO B 1 50 ? 38.894 16.715 28.229 1.00 15.18 1880 PRO B C 1
ATOM 1626 O O . PRO B 1 50 ? 39.021 15.518 27.959 1.00 13.85 1880 PRO B O 1
ATOM 1630 N N . ASN B 1 51 ? 39.340 17.673 27.436 1.00 16.05 1881 ASN B N 1
ATOM 1631 C CA . ASN B 1 51 ? 40.073 17.322 26.221 1.00 17.18 1881 ASN B CA 1
ATOM 1632 C C . ASN B 1 51 ? 41.418 16.670 26.542 1.00 15.60 1881 ASN B C 1
ATOM 1633 O O . ASN B 1 51 ? 42.048 17.010 27.541 1.00 16.35 1881 ASN B O 1
ATOM 1638 N N . ILE B 1 52 ? 41.830 15.733 25.693 1.00 15.18 1882 ILE B N 1
ATOM 1639 C CA . ILE B 1 52 ? 43.180 15.229 25.687 1.00 15.29 1882 ILE B CA 1
ATOM 1640 C C . ILE B 1 52 ? 43.856 15.802 24.447 1.00 16.64 1882 ILE B C 1
ATOM 1641 O O . ILE B 1 52 ? 43.366 15.557 23.328 1.00 16.72 1882 ILE B O 1
ATOM 1646 N N . VAL B 1 53 ? 44.957 16.536 24.643 1.00 15.56 1883 VAL B N 1
ATOM 1647 C CA . VAL B 1 53 ? 45.619 17.194 23.518 1.00 16.99 1883 VAL B CA 1
ATOM 1648 C C . VAL B 1 53 ? 46.830 16.350 23.147 1.00 17.98 1883 VAL B C 1
ATOM 1649 O O . VAL B 1 53 ? 47.653 16.075 24.023 1.00 17.77 1883 VAL B O 1
ATOM 1653 N N . ILE B 1 54 ? 46.920 15.953 21.863 1.00 17.97 1884 ILE B N 1
ATOM 1654 C CA . ILE B 1 54 ? 48.044 15.157 21.311 1.00 19.85 1884 ILE B CA 1
ATOM 1655 C C . ILE B 1 54 ? 48.663 16.004 20.184 1.00 21.38 1884 ILE B C 1
ATOM 1656 O O . ILE B 1 54 ? 47.969 16.362 19.220 1.00 19.53 1884 ILE B O 1
ATOM 1661 N N . LYS B 1 55 ? 49.938 16.375 20.335 1.00 22.94 1885 LYS B N 1
ATOM 1662 C CA . LYS B 1 55 ? 50.598 17.231 19.337 1.00 26.08 1885 LYS B CA 1
ATOM 1663 C C . LYS B 1 55 ? 51.857 16.563 18.813 1.00 26.80 1885 LYS B C 1
ATOM 1664 O O . LYS B 1 55 ? 52.618 16.004 19.588 1.00 25.28 1885 LYS B O 1
ATOM 1670 N N . GLY B 1 56 ? 52.095 16.660 17.506 1.00 29.12 1886 GLY B N 1
ATOM 1671 C CA . GLY B 1 56 ? 53.324 16.140 16.938 1.00 31.55 1886 GLY B CA 1
ATOM 1672 C C . GLY B 1 56 ? 54.449 17.143 17.012 1.00 34.11 1886 GLY B C 1
ATOM 1673 O O . GLY B 1 56 ? 54.237 18.315 17.349 1.00 33.48 1886 GLY B O 1
ATOM 1674 N N . SER B 1 57 ? 55.656 16.674 16.706 1.00 36.37 1887 SER B N 1
ATOM 1675 C CA . SER B 1 57 ? 56.823 17.541 16.612 1.00 39.12 1887 SER B CA 1
ATOM 1676 C C . SER B 1 57 ? 56.826 18.296 15.292 1.00 41.12 1887 SER B C 1
ATOM 1677 O O . SER B 1 57 ? 56.133 17.908 14.339 1.00 41.45 1887 SER B O 1
ATOM 1680 N N . GLU B 1 58 ? 57.602 19.386 15.271 1.00 43.60 1888 GLU B N 1
ATOM 1681 C CA . GLU B 1 58 ? 57.908 20.191 14.068 1.00 45.37 1888 GLU B CA 1
ATOM 1682 C C . GLU B 1 58 ? 56.883 20.102 12.926 1.00 46.19 1888 GLU B C 1
ATOM 1683 O O . GLU B 1 58 ? 57.250 19.992 11.742 1.00 47.29 1888 GLU B O 1
ATOM 1689 N N . PHE B 1 63 ? 66.194 20.930 6.613 1.00 41.26 1893 PHE B N 1
ATOM 1690 C CA . PHE B 1 63 ? 67.100 19.821 6.319 1.00 40.96 1893 PHE B CA 1
ATOM 1691 C C . PHE B 1 63 ? 66.850 18.566 7.183 1.00 40.91 1893 PHE B C 1
ATOM 1692 O O . PHE B 1 63 ? 67.764 17.757 7.409 1.00 40.53 1893 PHE B O 1
ATOM 1700 N N . GLN B 1 64 ? 65.612 18.395 7.645 1.00 41.21 1894 GLN B N 1
ATOM 1701 C CA . GLN B 1 64 ? 65.240 17.265 8.506 1.00 41.61 1894 GLN B CA 1
ATOM 1702 C C . GLN B 1 64 ? 65.338 15.907 7.805 1.00 41.15 1894 GLN B C 1
ATOM 1703 O O . GLN B 1 64 ? 64.969 15.775 6.641 1.00 41.16 1894 GLN B O 1
ATOM 1709 N N . ALA B 1 65 ? 65.856 14.905 8.515 1.00 40.72 1895 ALA B N 1
ATOM 1710 C CA . ALA B 1 65 ? 65.807 13.522 8.043 1.00 40.31 1895 ALA B CA 1
ATOM 1711 C C . ALA B 1 65 ? 64.425 12.924 8.340 1.00 40.21 1895 ALA B C 1
ATOM 1712 O O . ALA B 1 65 ? 64.161 12.468 9.460 1.00 39.79 1895 ALA B O 1
ATOM 1714 N N . CYS B 1 66 ? 63.549 12.919 7.331 1.00 39.44 1896 CYS B N 1
ATOM 1715 C CA . CYS B 1 66 ? 62.150 12.542 7.545 1.00 38.92 1896 CYS B CA 1
ATOM 1716 C C . CYS B 1 66 ? 61.536 11.697 6.412 1.00 38.21 1896 CYS B C 1
ATOM 1717 O O . CYS B 1 66 ? 60.304 11.516 6.370 1.00 37.93 1896 CYS B O 1
ATOM 1720 N N . LEU B 1 67 ? 62.378 11.184 5.507 1.00 37.35 1897 LEU B N 1
ATOM 1721 C CA . LEU B 1 67 ? 61.874 10.490 4.294 1.00 36.48 1897 LEU B CA 1
ATOM 1722 C C . LEU B 1 67 ? 62.477 9.107 4.051 1.00 36.78 1897 LEU B C 1
ATOM 1723 O O . LEU B 1 67 ? 63.630 8.836 4.407 1.00 36.08 1897 LEU B O 1
ATOM 1728 N N . LYS B 1 68 ? 61.671 8.225 3.459 1.00 36.35 1898 LYS B N 1
ATOM 1729 C CA . LYS B 1 68 ? 62.164 6.962 2.930 1.00 36.87 1898 LYS B CA 1
ATOM 1730 C C . LYS B 1 68 ? 61.710 6.835 1.484 1.00 36.04 1898 LYS B C 1
ATOM 1731 O O . LYS B 1 68 ? 60.697 7.405 1.085 1.00 35.63 1898 LYS B O 1
ATOM 1737 N N . VAL B 1 69 ? 62.475 6.113 0.683 1.00 35.76 1899 VAL B N 1
ATOM 1738 C CA . VAL B 1 69 ? 62.106 5.931 -0.717 1.00 35.08 1899 VAL B CA 1
ATOM 1739 C C . VAL B 1 69 ? 62.381 4.473 -1.031 1.00 34.52 1899 VAL B C 1
ATOM 1740 O O . VAL B 1 69 ? 63.474 3.977 -0.791 1.00 34.32 1899 VAL B O 1
ATOM 1744 N N . GLU B 1 70 ? 61.356 3.769 -1.495 1.00 33.61 1900 GLU B N 1
ATOM 1745 C CA . GLU B 1 70 ? 61.480 2.357 -1.752 1.00 33.51 1900 GLU B CA 1
ATOM 1746 C C . GLU B 1 70 ? 60.638 1.983 -2.962 1.00 32.34 1900 GLU B C 1
ATOM 1747 O O . GLU B 1 70 ? 59.943 2.822 -3.514 1.00 30.92 1900 GLU B O 1
ATOM 1753 N N . LYS B 1 71 ? 60.732 0.720 -3.367 1.00 31.96 1901 LYS B N 1
ATOM 1754 C CA . LYS B 1 71 ? 59.872 0.166 -4.400 1.00 31.87 1901 LYS B CA 1
ATOM 1755 C C . LYS B 1 71 ? 58.500 -0.081 -3.806 1.00 31.69 1901 LYS B C 1
ATOM 1756 O O . LYS B 1 71 ? 58.369 -0.740 -2.767 1.00 31.40 1901 LYS B O 1
ATOM 1762 N N . PHE B 1 72 ? 57.481 0.461 -4.468 1.00 32.11 1902 PHE B N 1
ATOM 1763 C CA . PHE B 1 72 ? 56.101 0.206 -4.083 1.00 32.83 1902 PHE B CA 1
ATOM 1764 C C . PHE B 1 72 ? 55.870 -1.299 -3.947 1.00 33.99 1902 PHE B C 1
ATOM 1765 O O . PHE B 1 72 ? 55.249 -1.737 -2.995 1.00 34.32 1902 PHE B O 1
ATOM 1773 N N . GLY B 1 73 ? 56.424 -2.094 -4.862 1.00 35.74 1903 GLY B N 1
ATOM 1774 C CA . GLY B 1 73 ? 56.325 -3.555 -4.772 1.00 38.23 1903 GLY B CA 1
ATOM 1775 C C . GLY B 1 73 ? 56.831 -4.171 -3.477 1.00 40.07 1903 GLY B C 1
ATOM 1776 O O . GLY B 1 73 ? 56.399 -5.254 -3.086 1.00 39.77 1903 GLY B O 1
ATOM 1777 N N . ASP B 1 74 ? 57.742 -3.482 -2.790 1.00 42.22 1904 ASP B N 1
ATOM 1778 C CA . ASP B 1 74 ? 58.299 -4.035 -1.558 1.00 44.26 1904 ASP B CA 1
ATOM 1779 C C . ASP B 1 74 ? 57.310 -4.010 -0.396 1.00 44.55 1904 ASP B C 1
ATOM 1780 O O . ASP B 1 74 ? 57.557 -4.631 0.639 1.00 44.30 1904 ASP B O 1
ATOM 1785 N N . LEU B 1 75 ? 56.171 -3.337 -0.602 1.00 45.36 1905 LEU B N 1
ATOM 1786 C CA . LEU B 1 75 ? 55.003 -3.489 0.274 1.00 45.57 1905 LEU B CA 1
ATOM 1787 C C . LEU B 1 75 ? 54.376 -4.870 0.069 1.00 45.71 1905 LEU B C 1
ATOM 1788 O O . LEU B 1 75 ? 53.180 -5.063 0.287 1.00 46.21 1905 LEU B O 1
ATOM 1793 N N . GLU B 1 81 ? 53.648 -3.109 11.311 1.00 49.91 1911 GLU B N 1
ATOM 1794 C CA . GLU B 1 81 ? 52.880 -2.927 12.547 1.00 49.74 1911 GLU B CA 1
ATOM 1795 C C . GLU B 1 81 ? 52.795 -1.448 12.937 1.00 48.61 1911 GLU B C 1
ATOM 1796 O O . GLU B 1 81 ? 53.811 -0.748 12.900 1.00 48.56 1911 GLU B O 1
ATOM 1802 N N . PRO B 1 82 ? 51.588 -0.970 13.318 1.00 47.55 1912 PRO B N 1
ATOM 1803 C CA . PRO B 1 82 ? 51.343 0.456 13.624 1.00 46.48 1912 PRO B CA 1
ATOM 1804 C C . PRO B 1 82 ? 52.233 0.961 14.765 1.00 45.33 1912 PRO B C 1
ATOM 1805 O O . PRO B 1 82 ? 52.555 0.201 15.680 1.00 45.08 1912 PRO B O 1
ATOM 1809 N N . GLN B 1 83 ? 52.635 2.225 14.724 1.00 43.82 1913 GLN B N 1
ATOM 1810 C CA . GLN B 1 83 ? 53.444 2.736 15.827 1.00 42.90 1913 GLN B CA 1
ATOM 1811 C C . GLN B 1 83 ? 52.552 2.961 17.054 1.00 41.38 1913 GLN B C 1
ATOM 1812 O O . GLN B 1 83 ? 51.386 3.339 16.920 1.00 40.87 1913 GLN B O 1
ATOM 1818 N N . MET B 1 84 ? 53.108 2.676 18.229 1.00 39.74 1914 MET B N 1
ATOM 1819 C CA . MET B 1 84 ? 52.419 2.844 19.509 1.00 38.63 1914 MET B CA 1
ATOM 1820 C C . MET B 1 84 ? 53.289 3.740 20.381 1.00 35.89 1914 MET B C 1
ATOM 1821 O O . MET B 1 84 ? 54.519 3.603 20.397 1.00 35.15 1914 MET B O 1
ATOM 1826 N N . VAL B 1 85 ? 52.650 4.685 21.061 1.00 32.85 1915 VAL B N 1
ATOM 1827 C CA . VAL B 1 85 ? 53.339 5.566 22.002 1.00 30.29 1915 VAL B CA 1
ATOM 1828 C C . VAL B 1 85 ? 52.583 5.433 23.328 1.00 27.66 1915 VAL B C 1
ATOM 1829 O O . VAL B 1 85 ? 51.351 5.413 23.319 1.00 25.78 1915 VAL B O 1
ATOM 1833 N N . LEU B 1 86 ? 53.331 5.300 24.438 1.00 25.55 1916 LEU B N 1
ATOM 1834 C CA . LEU B 1 86 ? 52.769 5.237 25.798 1.00 24.37 1916 LEU B CA 1
ATOM 1835 C C . LEU B 1 86 ? 53.048 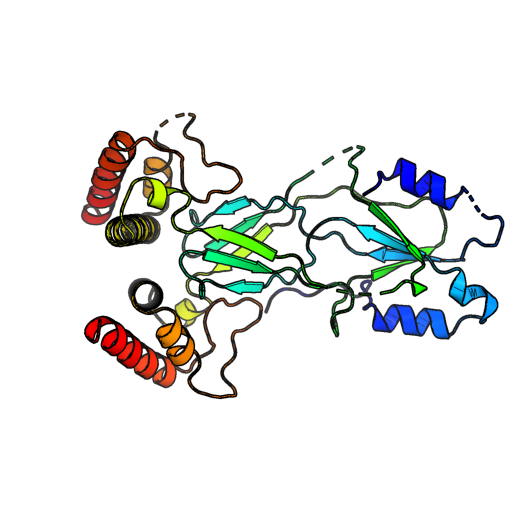6.502 26.592 1.00 22.37 1916 LEU B C 1
ATOM 1836 O O . LEU B 1 86 ? 54.193 6.996 26.631 1.00 22.11 1916 LEU B O 1
ATOM 1841 N N . PHE B 1 87 ? 52.008 6.996 27.264 1.00 21.60 1917 PHE B N 1
ATOM 1842 C CA . PHE B 1 87 ? 52.216 7.939 28.362 1.00 20.35 1917 PHE B CA 1
ATOM 1843 C C . PHE B 1 87 ? 51.635 7.264 29.619 1.00 18.37 1917 PHE B C 1
ATOM 1844 O O . PHE B 1 87 ? 51.097 6.163 29.556 1.00 17.97 1917 PHE B O 1
ATOM 1852 N N . ASN B 1 88 ? 51.766 7.917 30.764 1.00 18.15 1918 ASN B N 1
ATOM 1853 C CA . ASN B 1 88 ? 51.310 7.336 32.022 1.00 16.69 1918 ASN B CA 1
ATOM 1854 C C . ASN B 1 88 ? 50.662 8.497 32.761 1.00 15.65 1918 ASN B C 1
ATOM 1855 O O . ASN B 1 88 ? 51.257 9.568 32.857 1.00 15.81 1918 ASN B O 1
ATOM 1860 N N . LEU B 1 89 ? 49.453 8.279 33.260 1.00 14.51 1919 LEU B N 1
ATOM 1861 C CA . LEU B 1 89 ? 48.707 9.325 34.005 1.00 14.44 1919 LEU B CA 1
ATOM 1862 C C . LEU B 1 89 ? 49.407 9.672 35.343 1.00 14.57 1919 LEU B C 1
ATOM 1863 O O . LEU B 1 89 ? 49.115 10.696 35.971 1.00 16.01 1919 LEU B O 1
ATOM 1868 N N . TYR B 1 90 ? 50.342 8.826 35.747 1.00 14.69 1920 TYR B N 1
ATOM 1869 C CA . TYR B 1 90 ? 51.136 9.049 36.970 1.00 14.41 1920 TYR B CA 1
ATOM 1870 C C . TYR B 1 90 ? 52.584 9.482 36.692 1.00 16.58 1920 TYR B C 1
ATOM 1871 O O . TYR B 1 90 ? 53.387 9.609 37.641 1.00 16.05 1920 TYR B O 1
ATOM 1880 N N . ASP B 1 91 ? 52.939 9.705 35.420 1.00 16.28 1921 ASP B N 1
ATOM 1881 C CA . ASP B 1 91 ? 54.336 9.961 35.059 1.00 16.86 1921 ASP B CA 1
ATOM 1882 C C . ASP B 1 91 ? 55.257 8.957 35.794 1.00 17.60 1921 ASP B C 1
ATOM 1883 O O . ASP B 1 91 ? 55.016 7.743 35.711 1.00 18.37 1921 ASP B O 1
ATOM 1888 N N . ASP B 1 92 ? 56.231 9.468 36.543 1.00 18.13 1922 ASP B N 1
ATOM 1889 C CA . ASP B 1 92 ? 57.194 8.651 37.277 1.00 19.42 1922 ASP B CA 1
ATOM 1890 C C . ASP B 1 92 ? 56.900 8.574 38.773 1.00 18.63 1922 ASP B C 1
ATOM 1891 O O . ASP B 1 92 ? 57.747 8.100 39.550 1.00 18.65 1922 ASP B O 1
ATOM 1896 N N . TRP B 1 93 ? 55.700 9.009 39.180 1.00 17.66 1923 TRP B N 1
ATOM 1897 C CA . TRP B 1 93 ? 55.372 9.109 40.630 1.00 17.93 1923 TRP B CA 1
ATOM 1898 C C . TRP B 1 93 ? 55.568 7.793 41.411 1.00 17.78 1923 TRP B C 1
ATOM 1899 O O . TRP B 1 93 ? 55.905 7.808 42.605 1.00 18.37 1923 TRP B O 1
ATOM 1910 N N . LEU B 1 94 ? 55.334 6.667 40.763 1.00 17.80 1924 LEU B N 1
ATOM 1911 C CA . LEU B 1 94 ? 55.393 5.367 41.470 1.00 19.99 1924 LEU B CA 1
ATOM 1912 C C . LEU B 1 94 ? 56.797 4.944 41.946 1.00 21.39 1924 LEU B C 1
ATOM 1913 O O . LEU B 1 94 ? 56.942 4.020 42.762 1.00 21.36 1924 LEU B O 1
ATOM 1918 N N . LYS B 1 95 ? 57.808 5.649 41.484 1.00 23.03 1925 LYS B N 1
ATOM 1919 C CA . LYS B 1 95 ? 59.128 5.545 42.103 1.00 25.62 1925 LYS B CA 1
ATOM 1920 C C . LYS B 1 95 ? 59.150 6.021 43.560 1.00 25.79 1925 LYS B C 1
ATOM 1921 O O . LYS B 1 95 ? 59.975 5.553 44.358 1.00 25.85 1925 LYS B O 1
ATOM 1927 N N . THR B 1 96 ? 58.257 6.951 43.902 1.00 24.80 1926 THR B N 1
ATOM 1928 C CA . THR B 1 96 ? 58.299 7.683 45.182 1.00 25.23 1926 THR B CA 1
ATOM 1929 C C . THR B 1 96 ? 57.126 7.317 46.071 1.00 24.07 1926 THR B C 1
ATOM 1930 O O . THR B 1 96 ? 57.275 7.211 47.289 1.00 24.77 1926 THR B O 1
ATOM 1934 N N . ILE B 1 97 ? 55.952 7.180 45.458 1.00 21.84 1927 ILE B N 1
ATOM 1935 C CA . ILE B 1 97 ? 54.698 7.017 46.190 1.00 20.17 1927 ILE B CA 1
ATOM 1936 C C . ILE B 1 97 ? 53.952 5.751 45.778 1.00 19.95 1927 ILE B C 1
ATOM 1937 O O . ILE B 1 97 ? 54.220 5.197 44.726 1.00 19.16 1927 ILE B O 1
ATOM 1942 N N . SER B 1 98 ? 52.975 5.348 46.596 1.00 20.29 1928 SER B N 1
ATOM 1943 C CA . SER B 1 98 ? 52.147 4.173 46.365 1.00 20.40 1928 SER B CA 1
ATOM 1944 C C . SER B 1 98 ? 51.117 4.434 45.269 1.00 20.38 1928 SER B C 1
ATOM 1945 O O . SER B 1 98 ? 50.870 5.585 44.955 1.00 19.26 1928 SER B O 1
ATOM 1948 N N . SER B 1 99 ? 50.537 3.376 44.714 1.00 19.60 1929 SER B N 1
ATOM 1949 C CA . SER B 1 99 ? 49.438 3.468 43.720 1.00 21.50 1929 SER B CA 1
ATOM 1950 C C . SER B 1 99 ? 48.209 4.168 44.290 1.00 20.95 1929 SER B C 1
ATOM 1951 O O . SER B 1 99 ? 47.497 4.907 43.562 1.00 20.22 1929 SER B O 1
ATOM 1954 N N . TYR B 1 100 ? 47.949 3.916 45.573 1.00 20.40 1930 TYR B N 1
ATOM 1955 C CA . TYR B 1 100 ? 46.842 4.566 46.266 1.00 20.87 1930 TYR B CA 1
ATOM 1956 C C . TYR B 1 100 ? 47.074 6.075 46.271 1.00 19.05 1930 TYR B C 1
ATOM 1957 O O . TYR B 1 100 ? 46.172 6.851 45.942 1.00 16.86 1930 TYR B O 1
ATOM 1966 N N . THR B 1 101 ? 48.282 6.488 46.643 1.00 16.15 1931 THR B N 1
ATOM 1967 C CA . THR B 1 101 ? 48.566 7.906 46.771 1.00 17.00 1931 THR B CA 1
ATOM 1968 C C . THR B 1 101 ? 48.553 8.574 45.389 1.00 16.47 1931 THR B C 1
ATOM 1969 O O . THR B 1 101 ? 48.055 9.711 45.235 1.00 16.27 1931 THR B O 1
ATOM 1973 N N . ALA B 1 102 ? 49.110 7.873 44.404 1.00 14.62 1932 ALA B N 1
ATOM 1974 C CA . ALA B 1 102 ? 49.100 8.343 43.000 1.00 14.45 1932 ALA B CA 1
ATOM 1975 C C . ALA B 1 102 ? 47.683 8.536 42.455 1.00 14.26 1932 ALA B C 1
ATOM 1976 O O . ALA B 1 102 ? 47.412 9.584 41.848 1.00 14.22 1932 ALA B O 1
ATOM 1978 N N . PHE B 1 103 ? 46.795 7.553 42.642 1.00 13.78 1933 PHE B N 1
ATOM 1979 C CA . PHE B 1 103 ? 45.411 7.660 42.181 1.00 14.01 1933 PHE B CA 1
ATOM 1980 C C . PHE B 1 103 ? 44.751 8.899 42.805 1.00 13.59 1933 PHE B C 1
ATOM 1981 O O . PHE B 1 103 ? 44.012 9.668 42.141 1.00 12.70 1933 PHE B O 1
ATOM 1989 N N . SER B 1 104 ? 44.988 9.053 44.100 1.00 13.33 1934 SER B N 1
ATOM 1990 C CA . SER B 1 104 ? 44.425 10.181 44.835 1.00 14.04 1934 SER B CA 1
ATOM 1991 C C . SER B 1 104 ? 44.902 11.544 44.276 1.00 13.64 1934 SER B C 1
ATOM 1992 O O . SER B 1 104 ? 44.092 12.459 44.112 1.00 13.01 1934 SER B O 1
ATOM 1995 N N . ARG B 1 105 ? 46.198 11.663 43.995 1.00 12.79 1935 ARG B N 1
ATOM 1996 C CA . ARG B 1 105 ? 46.753 12.885 43.408 1.00 12.64 1935 ARG B CA 1
ATOM 1997 C C . ARG B 1 105 ? 46.176 13.106 42.011 1.00 12.60 1935 ARG B C 1
ATOM 1998 O O . ARG B 1 105 ? 45.778 14.235 41.641 1.00 11.39 1935 ARG B O 1
ATOM 2006 N N . LEU B 1 106 ? 46.079 12.026 41.238 1.00 10.85 1936 LEU B N 1
ATOM 2007 C CA . LEU B 1 106 ? 45.524 12.201 39.880 1.00 11.53 1936 LEU B CA 1
ATOM 2008 C C . LEU B 1 106 ? 44.088 12.739 39.917 1.00 11.83 1936 LEU B C 1
ATOM 2009 O O . LEU B 1 106 ? 43.758 13.690 39.218 1.00 10.71 1936 LEU B O 1
ATOM 2014 N N . ILE B 1 107 ? 43.227 12.117 40.720 1.00 12.60 1937 ILE B N 1
ATOM 2015 C CA . ILE B 1 107 ? 41.813 12.543 40.756 1.00 12.59 1937 ILE B CA 1
ATOM 2016 C C . ILE B 1 107 ? 41.634 13.940 41.315 1.00 12.07 1937 ILE B C 1
ATOM 2017 O O . ILE B 1 107 ? 40.747 14.703 40.863 1.00 11.47 1937 ILE B O 1
ATOM 2022 N N . LEU B 1 108 ? 42.488 14.303 42.261 1.00 11.44 1938 LEU B N 1
ATOM 2023 C CA . LEU B 1 108 ? 42.518 15.689 42.775 1.00 11.56 1938 LEU B CA 1
ATOM 2024 C C . LEU B 1 108 ? 42.876 16.699 41.669 1.00 11.59 1938 LEU B C 1
ATOM 2025 O O . LEU B 1 108 ? 42.182 17.714 41.503 1.00 10.91 1938 LEU B O 1
ATOM 2030 N N . ILE B 1 109 ? 43.937 16.430 40.909 1.00 11.10 1939 ILE B N 1
ATOM 2031 C CA . ILE B 1 109 ? 44.262 17.259 39.757 1.00 11.32 1939 ILE B CA 1
ATOM 2032 C C . ILE B 1 109 ? 43.102 17.325 38.743 1.00 11.74 1939 ILE B C 1
ATOM 2033 O O . ILE B 1 109 ? 42.713 18.415 38.286 1.00 11.97 1939 ILE B O 1
ATOM 2038 N N . LEU B 1 110 ? 42.526 16.173 38.397 1.00 10.98 1940 LEU B N 1
ATOM 2039 C CA . LEU B 1 110 ? 41.418 16.196 37.414 1.00 10.54 1940 LEU B CA 1
ATOM 2040 C C . LEU B 1 110 ? 40.224 16.977 37.944 1.00 11.85 1940 LEU B C 1
ATOM 2041 O O . LEU B 1 110 ? 39.560 17.712 37.190 1.00 12.05 1940 LEU B O 1
ATOM 2046 N N . ARG B 1 111 ? 39.928 16.819 39.227 1.00 12.42 1941 ARG B N 1
ATOM 2047 C CA . ARG B 1 111 ? 38.762 17.509 39.785 1.00 13.85 1941 ARG B CA 1
ATOM 2048 C C . ARG B 1 111 ? 39.018 19.028 39.744 1.00 12.68 1941 ARG B C 1
ATOM 2049 O O . ARG B 1 111 ? 38.123 19.785 39.435 1.00 12.74 1941 ARG B O 1
ATOM 2057 N N . ALA B 1 112 ? 40.251 19.434 40.011 1.00 12.65 1942 ALA B N 1
ATOM 2058 C CA . ALA B 1 112 ? 40.603 20.878 40.014 1.00 13.77 1942 ALA B CA 1
ATOM 2059 C C . ALA B 1 112 ? 40.480 21.455 38.611 1.00 13.87 1942 ALA B C 1
ATOM 2060 O O . ALA B 1 112 ? 39.956 22.551 38.429 1.00 14.86 1942 ALA B O 1
ATOM 2062 N N . LEU B 1 113 ? 40.978 20.703 37.629 1.00 13.56 1943 LEU B N 1
ATOM 2063 C CA . LEU B 1 113 ? 40.882 21.081 36.197 1.00 13.87 1943 LEU B CA 1
ATOM 2064 C C . LEU B 1 113 ? 39.457 21.190 35.697 1.00 15.01 1943 LEU B C 1
ATOM 2065 O O . LEU B 1 113 ? 39.177 22.030 34.814 1.00 16.30 1943 LEU B O 1
ATOM 2070 N N . HIS B 1 114 ? 38.586 20.323 36.237 1.00 15.72 1944 HIS B N 1
ATOM 2071 C CA . HIS B 1 114 ? 37.140 20.311 35.995 1.00 17.41 1944 HIS B CA 1
ATOM 2072 C C . HIS B 1 114 ? 36.456 21.549 36.603 1.00 18.04 1944 HIS B C 1
ATOM 2073 O O . HIS B 1 114 ? 35.697 22.234 35.912 1.00 17.55 1944 HIS B O 1
ATOM 2080 N N . VAL B 1 115 ? 36.768 21.842 37.868 1.00 17.73 1945 VAL B N 1
ATOM 2081 C CA . VAL B 1 115 ? 36.081 22.907 38.638 1.00 18.12 1945 VAL B CA 1
ATOM 2082 C C . VAL B 1 115 ? 36.542 24.308 38.196 1.00 17.57 1945 VAL B C 1
ATOM 2083 O O . VAL B 1 115 ? 35.735 25.219 38.024 1.00 17.98 1945 VAL B O 1
ATOM 2087 N N . ASN B 1 116 ? 37.840 24.483 38.041 1.00 17.23 1946 ASN B N 1
ATOM 2088 C CA . ASN B 1 116 ? 38.414 25.797 37.737 1.00 17.52 1946 ASN B CA 1
ATOM 2089 C C . ASN B 1 116 ? 39.660 25.628 36.879 1.00 16.82 1946 ASN B C 1
ATOM 2090 O O . ASN B 1 116 ? 40.798 25.695 37.325 1.00 16.42 1946 ASN B O 1
ATOM 2095 N N . ASN B 1 117 ? 39.419 25.385 35.605 1.00 17.89 1947 ASN B N 1
ATOM 2096 C CA . ASN B 1 117 ? 40.492 25.075 34.691 1.00 18.42 1947 ASN B CA 1
ATOM 2097 C C . ASN B 1 117 ? 41.621 26.132 34.636 1.00 18.55 1947 ASN B C 1
ATOM 2098 O O . ASN B 1 117 ? 42.799 25.799 34.711 1.00 16.68 1947 ASN B O 1
ATOM 2103 N N . ASP B 1 118 ? 41.272 27.416 34.526 1.00 18.41 1948 ASP B N 1
ATOM 2104 C CA . ASP B 1 118 ? 42.296 28.478 34.431 1.00 18.30 1948 ASP B CA 1
ATOM 2105 C C . ASP B 1 118 ? 43.157 28.536 35.687 1.00 16.76 1948 ASP B C 1
ATOM 2106 O O . ASP B 1 118 ? 44.389 28.654 35.633 1.00 17.10 1948 ASP B O 1
ATOM 2111 N N . ARG B 1 119 ? 42.528 28.474 36.856 1.00 16.80 1949 ARG B N 1
ATOM 2112 C CA . ARG B 1 119 ? 43.300 28.599 38.095 1.00 17.62 1949 ARG B CA 1
ATOM 2113 C C . ARG B 1 119 ? 44.146 27.319 38.340 1.00 16.32 1949 ARG B C 1
ATOM 2114 O O . ARG B 1 119 ? 45.285 27.388 38.821 1.00 16.44 1949 ARG B O 1
ATOM 2122 N N . ALA B 1 120 ? 43.595 26.161 38.013 1.00 16.82 1950 ALA B N 1
ATOM 2123 C CA . ALA B 1 120 ? 44.370 24.889 38.172 1.00 16.20 1950 ALA B CA 1
ATOM 2124 C C . ALA B 1 120 ? 45.652 24.887 37.369 1.00 16.50 1950 ALA B C 1
ATOM 2125 O O . ALA B 1 120 ? 46.686 24.487 37.874 1.00 16.61 1950 ALA B O 1
ATOM 2127 N N . LYS B 1 121 ? 45.589 25.356 36.116 1.00 17.48 1951 LYS B N 1
ATOM 2128 C CA . LYS B 1 121 ? 46.751 25.412 35.236 1.00 18.63 1951 LYS B CA 1
ATOM 2129 C C . LYS B 1 121 ? 47.844 26.314 35.827 1.00 19.14 1951 LYS B C 1
ATOM 2130 O O . LYS B 1 121 ? 49.020 25.992 35.743 1.00 18.15 1951 LYS B O 1
ATOM 2136 N N . VAL B 1 122 ? 47.449 27.451 36.412 1.00 20.03 1952 VAL B N 1
ATOM 2137 C CA . VAL B 1 122 ? 48.393 28.307 37.134 1.00 19.88 1952 VAL B CA 1
ATOM 2138 C C . VAL B 1 122 ? 49.013 27.622 38.364 1.00 19.39 1952 VAL B C 1
ATOM 2139 O O . VAL B 1 122 ? 50.221 27.716 38.608 1.00 19.84 1952 VAL B O 1
ATOM 2143 N N . ILE B 1 123 ? 48.211 26.901 39.139 1.00 17.73 1953 ILE B N 1
ATOM 2144 C CA . ILE B 1 123 ? 48.754 26.173 40.304 1.00 18.11 1953 ILE B CA 1
ATOM 2145 C C . ILE B 1 123 ? 49.813 25.142 39.900 1.00 18.14 1953 ILE B C 1
ATOM 2146 O O . ILE B 1 123 ? 50.854 24.958 40.571 1.00 17.56 1953 ILE B O 1
ATOM 2151 N N . LEU B 1 124 ? 49.577 24.500 38.770 1.00 19.18 1954 LEU B N 1
ATOM 2152 C CA . LEU B 1 124 ? 50.473 23.424 38.290 1.00 20.12 1954 LEU B CA 1
ATOM 2153 C C . LEU B 1 124 ? 51.762 23.987 37.682 1.00 22.65 1954 LEU B C 1
ATOM 2154 O O . LEU B 1 124 ? 52.759 23.301 37.554 1.00 21.03 1954 LEU B O 1
ATOM 2159 N N . LYS B 1 125 ? 51.722 25.250 37.297 1.00 26.98 1955 LYS B N 1
ATOM 2160 C CA . LYS B 1 125 ? 52.948 25.976 36.902 1.00 30.86 1955 LYS B CA 1
ATOM 2161 C C . LYS B 1 125 ? 53.348 27.037 37.972 1.00 32.33 1955 LYS B C 1
ATOM 2162 O O . LYS B 1 125 ? 53.089 28.226 37.798 1.00 33.66 1955 LYS B O 1
ATOM 2168 N N . PRO B 1 126 ? 53.940 26.609 39.104 1.00 34.00 1956 PRO B N 1
ATOM 2169 C CA . PRO B 1 126 ? 54.162 27.638 40.140 1.00 35.29 1956 PRO B CA 1
ATOM 2170 C C . PRO B 1 126 ? 55.216 28.677 39.744 1.00 36.55 1956 PRO B C 1
ATOM 2171 O O . PRO B 1 126 ? 56.419 28.411 39.839 1.00 38.46 1956 PRO B O 1
ATOM 2175 N N . THR B 1 129 ? 59.775 28.499 34.931 1.00 34.16 1959 THR B N 1
ATOM 2176 C CA . THR B 1 129 ? 60.805 27.466 35.129 1.00 34.99 1959 THR B CA 1
ATOM 2177 C C . THR B 1 129 ? 60.260 26.093 35.546 1.00 34.01 1959 THR B C 1
ATOM 2178 O O . THR B 1 129 ? 61.011 25.117 35.570 1.00 34.73 1959 THR B O 1
ATOM 2182 N N . THR B 1 130 ? 58.979 26.021 35.917 1.00 33.10 1960 THR B N 1
ATOM 2183 C CA . THR B 1 130 ? 58.332 24.722 36.124 1.00 31.53 1960 THR B CA 1
ATOM 2184 C C . THR B 1 130 ? 58.262 24.000 34.776 1.00 31.09 1960 THR B C 1
ATOM 2185 O O . THR B 1 130 ? 57.731 24.534 33.805 1.00 31.71 1960 THR B O 1
ATOM 2189 N N . ILE B 1 131 ? 58.787 22.787 34.732 1.00 30.12 1961 ILE B N 1
ATOM 2190 C CA . ILE B 1 131 ? 58.965 22.053 33.482 1.00 29.73 1961 ILE B CA 1
ATOM 2191 C C . ILE B 1 131 ? 58.141 20.783 33.541 1.00 27.10 1961 ILE B C 1
ATOM 2192 O O . ILE B 1 131 ? 58.066 20.170 34.585 1.00 26.50 1961 ILE B O 1
ATOM 2197 N N . THR B 1 132 ? 57.488 20.442 32.433 1.00 25.22 1962 THR B N 1
ATOM 2198 C CA . THR B 1 132 ? 56.951 19.100 32.217 1.00 23.71 1962 THR B CA 1
ATOM 2199 C C . THR B 1 132 ? 57.857 18.394 31.204 1.00 23.65 1962 THR B C 1
ATOM 2200 O O . THR B 1 132 ? 58.104 18.948 30.128 1.00 23.66 1962 THR B O 1
ATOM 2204 N N . GLU B 1 133 ? 58.347 17.201 31.544 1.00 23.38 1963 GLU B N 1
ATOM 2205 C CA . GLU B 1 133 ? 59.241 16.435 30.653 1.00 23.82 1963 GLU B CA 1
ATOM 2206 C C . GLU B 1 133 ? 58.522 16.022 29.371 1.00 24.08 1963 GLU B C 1
ATOM 2207 O O . GLU B 1 133 ? 57.299 15.822 29.385 1.00 22.02 1963 GLU B O 1
ATOM 2213 N N . PRO B 1 134 ? 59.272 15.882 28.255 1.00 24.59 1964 PRO B N 1
ATOM 2214 C CA . PRO B 1 134 ? 58.597 15.598 26.971 1.00 24.15 1964 PRO B CA 1
ATOM 2215 C C . PRO B 1 134 ? 57.699 14.351 27.040 1.00 23.88 1964 PRO B C 1
ATOM 2216 O O . PRO B 1 134 ? 56.635 14.325 26.395 1.00 24.80 1964 PRO B O 1
ATOM 2220 N N . HIS B 1 135 ? 58.104 13.362 27.844 1.00 23.45 1965 HIS B N 1
ATOM 2221 C CA . HIS B 1 135 ? 57.416 12.097 27.982 1.00 22.52 1965 HIS B CA 1
ATOM 2222 C C . HIS B 1 135 ? 56.417 12.067 29.166 1.00 21.07 1965 HIS B C 1
ATOM 2223 O O . HIS B 1 135 ? 55.868 11.010 29.500 1.00 20.10 1965 HIS B O 1
ATOM 2230 N N . HIS B 1 136 ? 56.194 13.224 29.782 1.00 19.17 1966 HIS B N 1
ATOM 2231 C CA . HIS B 1 136 ? 55.313 13.327 30.942 1.00 17.88 1966 HIS B CA 1
ATOM 2232 C C . HIS B 1 136 ? 54.085 14.162 30.595 1.00 17.63 1966 HIS B C 1
ATOM 2233 O O . HIS B 1 136 ? 54.099 14.922 29.629 1.00 17.84 1966 HIS B O 1
ATOM 2240 N N . ILE B 1 137 ? 53.036 14.033 31.401 1.00 16.80 1967 ILE B N 1
ATOM 2241 C CA . ILE B 1 137 ? 51.861 14.874 31.196 1.00 16.89 1967 ILE B CA 1
ATOM 2242 C C . ILE B 1 137 ? 51.736 15.917 32.332 1.00 15.97 1967 ILE B C 1
ATOM 2243 O O . ILE B 1 137 ? 51.056 16.910 32.160 1.00 14.59 1967 ILE B O 1
ATOM 2248 N N . TRP B 1 138 ? 52.422 15.679 33.453 1.00 15.55 1968 TRP B N 1
ATOM 2249 C CA . TRP B 1 138 ? 52.359 16.563 34.634 1.00 16.09 1968 TRP B CA 1
ATOM 2250 C C . TRP B 1 138 ? 53.734 17.189 34.952 1.00 17.26 1968 TRP B C 1
ATOM 2251 O O . TRP B 1 138 ? 54.771 16.611 34.594 1.00 17.60 1968 TRP B O 1
ATOM 2262 N N . PRO B 1 139 ? 53.757 18.347 35.655 1.00 17.85 1969 PRO B N 1
ATOM 2263 C CA . PRO B 1 139 ? 55.078 18.984 35.905 1.00 18.50 1969 PRO B CA 1
ATOM 2264 C C . PRO B 1 139 ? 55.990 18.146 36.786 1.00 19.13 1969 PRO B C 1
ATOM 2265 O O . PRO B 1 139 ? 55.517 17.268 37.530 1.00 18.60 1969 PRO B O 1
ATOM 2269 N N . THR B 1 140 ? 57.290 18.453 36.700 1.00 19.03 1970 THR B N 1
ATOM 2270 C CA . THR B 1 140 ? 58.309 17.840 37.516 1.00 20.43 1970 THR B CA 1
ATOM 2271 C C . THR B 1 140 ? 58.424 18.703 38.756 1.00 20.53 1970 THR B C 1
ATOM 2272 O O . THR B 1 140 ? 58.795 19.883 38.646 1.00 21.42 1970 THR B O 1
ATOM 2276 N N . LEU B 1 141 ? 58.044 18.127 39.894 1.00 20.70 1971 LEU B N 1
ATOM 2277 C CA . LEU B 1 141 ? 57.978 18.833 41.187 1.00 20.65 1971 LEU B CA 1
ATOM 2278 C C . LEU B 1 141 ? 58.615 17.991 42.292 1.00 21.31 1971 LEU B C 1
ATOM 2279 O O . LEU B 1 141 ? 58.539 16.762 42.264 1.00 20.86 1971 LEU B O 1
ATOM 2284 N N . THR B 1 142 ? 59.226 18.644 43.292 1.00 21.92 1972 THR B N 1
ATOM 2285 C CA . THR B 1 142 ? 59.757 17.896 44.432 1.00 23.27 1972 THR B CA 1
ATOM 2286 C C . THR B 1 142 ? 58.610 17.384 45.278 1.00 23.44 1972 THR B C 1
ATOM 2287 O O . THR B 1 142 ? 57.469 17.804 45.084 1.00 22.72 1972 THR B O 1
ATOM 2291 N N . ASP B 1 143 ? 58.915 16.527 46.250 1.00 24.36 1973 ASP B N 1
ATOM 2292 C CA . ASP B 1 143 ? 57.899 15.990 47.163 1.00 25.50 1973 ASP B CA 1
ATOM 2293 C C . ASP B 1 143 ? 57.227 17.155 47.872 1.00 24.97 1973 ASP B C 1
ATOM 2294 O O . ASP B 1 143 ? 56.008 17.176 48.041 1.00 24.18 1973 ASP B O 1
ATOM 2299 N N . GLU B 1 144 ? 58.029 18.129 48.294 1.00 25.49 1974 GLU B N 1
ATOM 2300 C CA . GLU B 1 144 ? 57.479 19.264 49.058 1.00 25.37 1974 GLU B CA 1
ATOM 2301 C C . GLU B 1 144 ? 56.697 20.227 48.184 1.00 24.32 1974 GLU B C 1
ATOM 2302 O O . GLU B 1 144 ? 55.693 20.779 48.633 1.00 24.42 1974 GLU B O 1
ATOM 2308 N N . GLU B 1 145 ? 57.137 20.421 46.937 1.00 22.69 1975 GLU B N 1
ATOM 2309 C CA . GLU B 1 145 ? 56.348 21.183 45.967 1.00 21.96 1975 GLU B CA 1
ATOM 2310 C C . GLU B 1 145 ? 54.986 20.536 45.682 1.00 20.28 1975 GLU B C 1
ATOM 2311 O O . GLU B 1 145 ? 53.986 21.229 45.600 1.00 19.25 1975 GLU B O 1
ATOM 2317 N N . TRP B 1 146 ? 54.946 19.213 45.553 1.00 18.56 1976 TRP B N 1
ATOM 2318 C CA . TRP B 1 146 ? 53.639 18.515 45.406 1.00 18.89 1976 TRP B CA 1
ATOM 2319 C C . TRP B 1 146 ? 52.745 18.741 46.614 1.00 18.81 1976 TRP B C 1
ATOM 2320 O O . TRP B 1 146 ? 51.568 18.951 46.460 1.00 18.48 1976 TRP B O 1
ATOM 2331 N N . ILE B 1 147 ? 53.295 18.677 47.827 1.00 19.13 1977 ILE B N 1
ATOM 2332 C CA . ILE B 1 147 ? 52.452 18.942 49.029 1.00 18.98 1977 ILE B CA 1
ATOM 2333 C C . ILE B 1 147 ? 51.812 20.332 48.922 1.00 18.92 1977 ILE B C 1
ATOM 2334 O O . ILE B 1 147 ? 50.609 20.473 49.119 1.00 17.91 1977 ILE B O 1
ATOM 2339 N N . LYS B 1 148 ? 52.588 21.346 48.532 1.00 17.71 1978 LYS B N 1
ATOM 2340 C CA . LYS B 1 148 ? 52.038 22.715 48.415 1.00 19.03 1978 LYS B CA 1
ATOM 2341 C C . LYS B 1 148 ? 50.956 22.829 47.315 1.00 18.49 1978 LYS B C 1
ATOM 2342 O O . LYS B 1 148 ? 49.902 23.404 47.515 1.00 18.97 1978 LYS B O 1
ATOM 2348 N N . VAL B 1 149 ? 51.217 22.214 46.169 1.00 18.37 1979 VAL B N 1
ATOM 2349 C CA . VAL B 1 149 ? 50.256 22.162 45.069 1.00 17.42 1979 VAL B CA 1
ATOM 2350 C C . VAL B 1 149 ? 48.945 21.471 45.493 1.00 16.77 1979 VAL B C 1
ATOM 2351 O O . VAL B 1 149 ? 47.866 21.938 45.138 1.00 17.47 1979 VAL B O 1
ATOM 2355 N N . GLU B 1 150 ? 49.044 20.359 46.225 1.00 16.96 1980 GLU B N 1
ATOM 2356 C CA . GLU B 1 150 ? 47.841 19.645 46.685 1.00 16.41 1980 GLU B CA 1
ATOM 2357 C C . GLU B 1 150 ? 46.975 20.486 47.603 1.00 16.46 1980 GLU B C 1
ATOM 2358 O O . GLU B 1 150 ? 45.780 20.574 47.416 1.00 15.53 1980 GLU B O 1
ATOM 2364 N N . VAL B 1 151 ? 47.608 21.174 48.545 1.00 15.65 1981 VAL B N 1
ATOM 2365 C CA . VAL B 1 151 ? 46.903 22.171 49.360 1.00 15.92 1981 VAL B CA 1
ATOM 2366 C C . VAL B 1 151 ? 46.214 23.213 48.472 1.00 14.63 1981 VAL B C 1
ATOM 2367 O O . VAL B 1 151 ? 45.064 23.510 48.685 1.00 13.13 1981 VAL B O 1
ATOM 2371 N N . GLN B 1 152 ? 46.918 23.771 47.475 1.00 15.43 1982 GLN B N 1
ATOM 2372 C CA . GLN B 1 152 ? 46.304 24.778 46.611 1.00 15.64 1982 GLN B CA 1
ATOM 2373 C C . GLN B 1 152 ? 45.124 24.283 45.769 1.00 14.48 1982 GLN B C 1
ATOM 2374 O O . GLN B 1 152 ? 44.135 24.982 45.597 1.00 14.35 1982 GLN B O 1
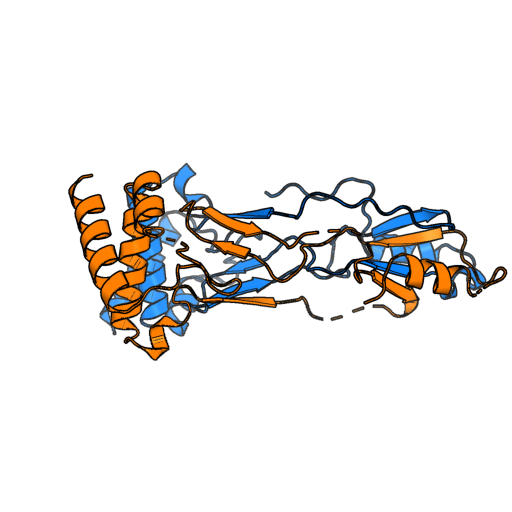ATOM 2380 N N . LEU B 1 153 ? 45.267 23.093 45.188 1.00 13.86 1983 LEU B N 1
ATOM 2381 C CA . LEU B 1 153 ? 44.183 22.485 44.423 1.00 13.38 1983 LEU B CA 1
ATOM 2382 C C . LEU B 1 153 ? 42.934 22.244 45.277 1.00 12.34 1983 LEU B C 1
ATOM 2383 O O . LEU B 1 153 ? 41.838 22.432 44.816 1.00 11.91 1983 LEU B O 1
ATOM 2388 N N . LYS B 1 154 ? 43.120 21.793 46.523 1.00 13.12 1984 LYS B N 1
ATOM 2389 C CA . LYS B 1 154 ? 42.015 21.598 47.459 1.00 14.56 1984 LYS B CA 1
ATOM 2390 C C . LYS B 1 154 ? 41.325 22.927 47.716 1.00 15.48 1984 LYS B C 1
ATOM 2391 O O . LYS B 1 154 ? 40.098 23.017 47.677 1.00 14.02 1984 LYS B O 1
ATOM 2397 N N . ASP B 1 155 ? 42.123 23.968 47.959 1.00 16.66 1985 ASP B N 1
ATOM 2398 C CA . ASP B 1 155 ? 41.542 25.294 48.233 1.00 17.44 1985 ASP B CA 1
ATOM 2399 C C . ASP B 1 155 ? 40.769 25.838 47.023 1.00 17.45 1985 ASP B C 1
ATOM 2400 O O . ASP B 1 155 ? 39.675 26.434 47.189 1.00 16.71 1985 ASP B O 1
ATOM 2405 N N . LEU B 1 156 ? 41.307 25.576 45.820 1.00 17.44 1986 LEU B N 1
ATOM 2406 C CA . LEU B 1 156 ? 40.652 25.876 44.557 1.00 17.49 1986 LEU B CA 1
ATOM 2407 C C . LEU B 1 156 ? 39.275 25.214 44.495 1.00 16.33 1986 LEU B C 1
ATOM 2408 O O . LEU B 1 156 ? 38.269 25.852 44.140 1.00 15.59 1986 LEU B O 1
ATOM 2413 N N . ILE B 1 157 ? 39.203 23.928 44.858 1.00 15.89 1987 ILE B N 1
ATOM 2414 C CA . ILE B 1 157 ? 37.924 23.224 44.761 1.00 15.41 1987 ILE B CA 1
ATOM 2415 C C . ILE B 1 157 ? 36.887 23.730 45.780 1.00 15.60 1987 ILE B C 1
ATOM 2416 O O . ILE B 1 157 ? 35.694 23.815 45.479 1.00 16.34 1987 ILE B O 1
ATOM 2421 N N . LEU B 1 158 ? 37.363 24.015 46.987 1.00 17.18 1988 LEU B N 1
ATOM 2422 C CA . LEU B 1 158 ? 36.546 24.532 48.085 1.00 19.48 1988 LEU B CA 1
ATOM 2423 C C . LEU B 1 158 ? 36.011 25.926 47.775 1.00 20.80 1988 LEU B C 1
ATOM 2424 O O . LEU B 1 158 ? 34.938 26.275 48.243 1.00 21.20 1988 LEU B O 1
ATOM 2429 N N . ALA B 1 159 ? 36.785 26.704 47.020 1.00 23.06 1989 ALA B N 1
ATOM 2430 C CA . ALA B 1 159 ? 36.366 28.054 46.592 1.00 26.91 1989 ALA B CA 1
ATOM 2431 C C . ALA B 1 159 ? 35.267 28.037 45.522 1.00 29.71 1989 ALA B C 1
ATOM 2432 O O . ALA B 1 159 ? 34.567 29.032 45.338 1.00 31.36 1989 ALA B O 1
ATOM 2434 N N . ASP B 1 160 ? 35.105 26.927 44.810 1.00 33.18 1990 ASP B N 1
ATOM 2435 C CA . ASP B 1 160 ? 34.063 26.847 43.797 1.00 36.03 1990 ASP B CA 1
ATOM 2436 C C . ASP B 1 160 ? 32.733 27.436 44.295 1.00 37.72 1990 ASP B C 1
ATOM 2437 O O . ASP B 1 160 ? 31.899 26.731 44.895 1.00 39.08 1990 ASP B O 1
#

Sequence (300 aa):
KRLGQLAKWKTAEEVAALIRSLPVEEQPKQIIVTRKGMLDPLEVHLLDFPNIVIKGSELQLPFQACLKVEKFGDLILKATEPQMVLFNLYDDWLKTISSYTAFSRLILILRALHVNNDRAKVILKPDKTTITEPHHIWPTLTDEEWIKVEVQLKDLILADWKTAEEVAALIRSPVEEQPKQIIVTRKGMLDPLEVHLLDFPNIVIKGSEFQACLKVEKFGDLEPQMVLFNLYDDWLKTISSYTAFSRLILILRALHVNNDRAKVILKPTTITEPHHIWPTLTDEEWIKVEVQLKDLILAD

Solvent-accessible surface area: 17297 Å² total; per-residue (Å²): 224,88,162,49,72,112,97,114,41,78,20,13,120,85,1,13,58,63,15,158,92,35,93,121,124,44,48,89,16,5,24,0,0,28,42,60,23,4,19,26,72,3,76,2,26,2,39,61,14,31,44,0,6,0,65,8,17,56,19,91,89,96,190,11,22,0,0,45,49,57,161,56,31,123,39,129,50,172,101,81,148,61,51,112,16,76,3,40,3,2,16,69,14,80,174,112,35,61,56,166,56,0,22,50,22,0,25,27,0,2,119,0,2,60,41,58,41,107,105,0,70,87,4,4,129,58,76,218,115,18,108,61,49,88,50,18,3,0,11,74,21,84,98,139,60,9,108,128,1,30,82,46,0,121,81,11,22,148,92,123,116,83,25,46,99,87,3,27,45,83,20,167,90,59,124,143,115,55,6,126,20,0,2,5,4,18,78,10,0,31,42,97,5,90,3,28,1,50,58,16,31,44,0,5,0,59,11,25,128,215,116,52,34,2,91,34,67,87,20,72,122,78,206,49,72,106,27,89,11,42,2,4,17,67,13,81,180,90,35,63,55,165,57,0,21,51,21,0,27,29,0,2,118,0,1,56,43,62,41,108,108,0,58,74,6,7,120,95,178,45,105,67,51,98,118,20,2,0,10,77,22,83,87,105,68,10,89,128,2,36,86,66,0,116,80,11,22,148,90,132

B-factor: mean 29.79, std 12.16, range [10.12, 65.66]

InterPro domains:
  IPR000555 JAB1/MPN/MOV34 metalloenzyme domain [PF01398] (2100-2204)
  IPR000555 JAB1/MPN/MOV34 metalloenzyme domain [SM00232] (2099-2233)
  IPR012337 Ribonuclease H-like superfamily [SSF53098] (997-1253)
  IPR012337 Ribonuclease H-like superfamily [SSF53098] (1763-2015)
  IPR012591 PRO8NT domain [PF08082] (58-209)
  IPR012592 PROCN domain [PF08083] (396-801)
  IPR012984 PROCT domain [PF08084] (2212-2332)
  IPR019580 Pre-mRNA-processing-splicing factor 8, U6-snRNA-binding [PF10596] (1442-1600)
  IPR019581 Pre-mRNA-processing-splicing factor 8, U5-snRNA-binding [PF10597] (1237-1372)
  IPR019582 RNA recognition motif, spliceosomal PrP8 [PF10598] (986-1076)
  IPR021983 PRP8 domain IV core [PF12134] (1760-1988)
  IPR021983 PRP8 domain IV core [cd13838] (1766-2016)
  IPR027652 Pre-mRNA-processing-splicing factor 8 [PTHR11140] (24-2324)
  IPR037518 MPN domain [PS50249] (2103-2234)
  IPR042516 Pre-mRNA-processing-splicing factor 8, U5-snRNA-binding domain superfamily [G3DSA:3.30.43.40] (1184-1303)
  IPR043172 Prp8 RNase domain IV, palm region [G3DSA:3.30.420.230] (1761-1921)
  IPR043173 Prp8 RNase domain IV, fingers region [G3DSA:1.20.80.40] (1922-2020)

Foldseek 3Di:
DDDDDDPQFDAPVRVLVVLVPDDPVCNVVDDDDDDDDFADPWAWAQLLPVDIDIHGDDRHPVPRRHDHDDDDDDDDDDDDDDDDDDADLQHPVVVPDDPVVSVVLSVLLNLLCVQPSVVSVVLQPPDPPWDAPRRYHGTDDDPVSSVSSSVVSVVSNVVD/DAAPVVVVCVQVVDDPVHDPDDDDDDDDAAPPWAWACLQPPDIDIHGDDNDGDDDDDDPVVDDDDDADADLQHPCVVPDDPVVSVVLSVLLNVLCVQPSVVSVCLQVVVFDADRRYHGTDDDPVSSVVSSVVSVVSNVVD